Protein AF-X1PJ22-F1 (afdb_monomer_lite)

Secondary structure (DSSP, 8-state):
------------SSPPPHHHHHHHHHHHHHHHHHHHHHTTPPPPPTTTS-----HHHHHHHHHHHH--SSTTSBHHHHHH-GGGPPPPTT---HHHHHHHHHHH--HHHHHHHHHHHHHTTT--SS---TTHHHHHSPS--------TTTS-------HHHHHHHHHH-TTHHHHHHHHHHHHHHHHHHHHHHHTT--TTS--SSPPPPPP-

Sequence (212 aa):
GWHPHLHTLLFTRHPLSKAQIDVLLQFLYGRWSDVVVAAGYRPPHSEHGLVISRGESAGDYISKICHQGLGHQGLAAEISQAGSKKGRLASRTVPQIIDDWGDYRRESDRLLLLEWLTGMRGARHLTWSKGFRTQYLPTEQPAQDSDPSTAEFVCQFTGQQTDFLIQYDPTLRWRIPEAAKKHGRPGVMAELASFNFDCQNVPARSPPQAAA

Radius of gyration: 22.92 Å; chains: 1; bounding box: 48×46×66 Å

Organism: NCBI:txid412755

pLDDT: mean 76.14, std 16.64, range [35.47, 96.88]

Structure (mmCIF, N/CA/C/O backbone):
data_AF-X1PJ22-F1
#
_entry.id   AF-X1PJ22-F1
#
loop_
_atom_site.group_PDB
_atom_site.id
_atom_site.type_symbol
_atom_site.label_atom_id
_atom_site.label_alt_id
_atom_site.label_comp_id
_atom_site.label_asym_id
_atom_site.label_entity_id
_atom_site.label_seq_id
_atom_site.pdbx_PDB_ins_code
_atom_site.Cartn_x
_atom_site.Cartn_y
_atom_site.Cartn_z
_atom_site.occupancy
_atom_site.B_iso_or_equiv
_atom_site.auth_seq_id
_atom_site.auth_comp_id
_atom_site.auth_asym_id
_atom_site.auth_atom_id
_atom_site.pdbx_PDB_model_num
ATOM 1 N N . GLY A 1 1 ? 7.213 -12.276 3.450 1.00 77.94 1 GLY A N 1
ATOM 2 C CA . GLY A 1 1 ? 5.811 -12.207 2.999 1.00 77.94 1 GLY A CA 1
ATOM 3 C C . GLY A 1 1 ? 5.375 -10.761 2.924 1.00 77.94 1 GLY A C 1
ATOM 4 O O . GLY A 1 1 ? 6.195 -9.882 3.175 1.00 77.94 1 GLY A O 1
ATOM 5 N N . TRP A 1 2 ? 4.115 -10.519 2.578 1.00 84.25 2 TRP A N 1
ATOM 6 C CA . TRP A 1 2 ? 3.545 -9.173 2.504 1.00 84.25 2 TRP A CA 1
ATOM 7 C C . TRP A 1 2 ? 3.450 -8.512 3.884 1.00 84.25 2 TRP A C 1
ATOM 9 O O . TRP A 1 2 ? 3.282 -9.191 4.895 1.00 84.25 2 TRP A O 1
ATOM 19 N N . HIS A 1 3 ? 3.534 -7.180 3.917 1.00 80.06 3 HIS A N 1
ATOM 20 C CA . HIS A 1 3 ? 3.330 -6.375 5.126 1.00 80.06 3 HIS A CA 1
ATOM 21 C C . HIS A 1 3 ? 2.170 -5.376 4.930 1.00 80.06 3 HIS A C 1
ATOM 23 O O . HIS A 1 3 ? 2.391 -4.159 4.918 1.00 80.06 3 HIS A O 1
ATOM 29 N N . PRO A 1 4 ? 0.938 -5.868 4.686 1.00 77.62 4 PRO A N 1
ATOM 30 C CA . PRO A 1 4 ? -0.219 -5.005 4.515 1.00 77.62 4 PRO A CA 1
ATOM 31 C C . PRO A 1 4 ? -0.600 -4.387 5.861 1.00 77.62 4 PRO A C 1
ATOM 33 O O . PRO A 1 4 ? -0.683 -5.077 6.875 1.00 77.62 4 PRO A O 1
ATOM 36 N N . HIS A 1 5 ? -0.861 -3.087 5.863 1.00 78.94 5 HIS A N 1
ATOM 37 C CA . HIS A 1 5 ? -1.434 -2.393 7.007 1.00 78.94 5 HIS A CA 1
ATOM 38 C C . HIS A 1 5 ? -2.529 -1.456 6.521 1.00 78.94 5 HIS A C 1
ATOM 40 O O . HIS A 1 5 ? -2.452 -0.884 5.433 1.00 78.94 5 HIS A O 1
ATOM 46 N N . LEU A 1 6 ? -3.562 -1.322 7.344 1.00 80.12 6 LEU A N 1
ATOM 47 C CA . LEU A 1 6 ? -4.613 -0.346 7.140 1.00 80.12 6 LEU A CA 1
ATOM 48 C C . LEU A 1 6 ? -4.355 0.819 8.067 1.00 80.12 6 LEU A C 1
ATOM 50 O O . LEU A 1 6 ? -4.056 0.644 9.247 1.00 80.12 6 LEU A O 1
ATOM 54 N N . HIS A 1 7 ? -4.559 2.009 7.537 1.00 79.69 7 HIS A N 1
ATOM 55 C CA . HIS A 1 7 ? -4.687 3.171 8.373 1.00 79.69 7 HIS A CA 1
ATOM 56 C C . HIS A 1 7 ? -6.135 3.634 8.395 1.00 79.69 7 HIS A C 1
ATOM 58 O O . HIS A 1 7 ? -6.773 3.766 7.352 1.00 79.69 7 HIS A O 1
ATOM 64 N N . THR A 1 8 ? -6.653 3.858 9.598 1.00 83.88 8 THR A N 1
ATOM 65 C CA . THR A 1 8 ? -8.067 4.160 9.813 1.00 83.88 8 THR A CA 1
ATOM 66 C C . THR A 1 8 ? -8.197 5.368 10.724 1.00 83.88 8 THR A C 1
ATOM 68 O O . THR A 1 8 ? -7.646 5.378 11.822 1.00 83.88 8 THR A O 1
ATOM 71 N N . LEU A 1 9 ? -8.964 6.366 10.286 1.00 83.12 9 LEU A N 1
ATOM 72 C CA . LEU A 1 9 ? -9.417 7.453 11.146 1.00 83.12 9 LEU A CA 1
ATOM 73 C C . LEU A 1 9 ? -10.778 7.079 11.734 1.00 83.12 9 LEU A C 1
ATOM 75 O O . LEU A 1 9 ? -11.754 6.914 11.000 1.00 83.12 9 LEU A O 1
ATOM 79 N N . LEU A 1 10 ? -10.836 6.935 13.058 1.00 86.44 10 LEU A N 1
ATOM 80 C CA . LEU A 1 10 ? -12.066 6.644 13.785 1.00 86.44 10 LEU A CA 1
ATOM 81 C C . LEU A 1 10 ? -12.568 7.909 14.483 1.00 86.44 10 LEU A C 1
ATOM 83 O O . LEU A 1 10 ? -11.914 8.435 15.380 1.00 86.44 10 LEU A O 1
ATOM 87 N N . PHE A 1 11 ? -13.752 8.370 14.090 1.00 84.50 11 PHE A N 1
ATOM 88 C CA . PHE A 1 11 ? -14.390 9.548 14.672 1.00 84.50 11 PHE A CA 1
ATOM 89 C C . PHE A 1 11 ? -15.418 9.125 15.718 1.00 84.50 11 PHE A C 1
ATOM 91 O O . PHE A 1 11 ? -16.339 8.359 15.427 1.00 84.50 11 PHE A O 1
ATOM 98 N N . THR A 1 12 ? -15.275 9.640 16.935 1.00 87.50 12 THR A N 1
ATOM 99 C CA . THR A 1 12 ? -16.198 9.390 18.045 1.00 87.50 12 THR A CA 1
ATOM 100 C C . THR A 1 12 ? -16.973 10.660 18.384 1.00 87.50 12 THR A C 1
ATOM 102 O O . THR A 1 12 ? -16.482 11.771 18.205 1.00 87.50 12 THR A O 1
ATOM 105 N N . ARG A 1 13 ? -18.206 10.516 18.887 1.00 87.31 13 ARG A N 1
ATOM 106 C CA . ARG A 1 13 ? -19.042 11.668 19.290 1.00 87.31 13 ARG A CA 1
ATOM 107 C C . ARG A 1 13 ? -18.457 12.441 20.473 1.00 87.31 13 ARG A C 1
ATOM 109 O O . ARG A 1 13 ? -18.692 13.637 20.603 1.00 87.31 13 ARG A O 1
ATOM 116 N N . HIS A 1 14 ? -17.712 11.742 21.325 1.00 89.19 14 HIS A N 1
ATOM 117 C CA . HIS A 1 14 ? -17.046 12.290 22.498 1.00 89.19 14 HIS A CA 1
ATOM 118 C C . HIS A 1 14 ? -15.617 11.742 22.580 1.00 89.19 14 HIS A C 1
ATOM 120 O O . HIS A 1 14 ? -15.374 10.628 22.094 1.00 89.19 14 HIS A O 1
ATOM 126 N N . PRO A 1 15 ? -14.680 12.475 23.202 1.00 89.12 15 PRO A N 1
ATOM 127 C CA . PRO A 1 15 ? -13.350 11.957 23.492 1.00 89.12 15 PRO A CA 1
ATOM 128 C C . PRO A 1 15 ? -13.428 10.680 24.333 1.00 89.12 15 PRO A C 1
ATOM 130 O O . PRO A 1 15 ? -14.176 10.620 25.309 1.00 89.12 15 PRO A O 1
ATOM 133 N N . LEU A 1 16 ? -12.643 9.669 23.966 1.00 91.25 16 LEU A N 1
ATOM 134 C CA . LEU A 1 16 ? -12.557 8.430 24.734 1.00 91.25 16 LEU A CA 1
ATOM 135 C C . LEU A 1 16 ? -11.566 8.575 25.896 1.00 91.25 16 LEU A C 1
ATOM 137 O O . LEU A 1 16 ? -10.465 9.118 25.746 1.00 91.25 16 LEU A O 1
ATOM 141 N N . SER A 1 17 ? -11.937 8.047 27.061 1.00 93.06 17 SER A N 1
ATOM 142 C CA . SER A 1 17 ? -11.014 7.852 28.178 1.00 93.06 17 SER A CA 1
ATOM 143 C C . SER A 1 17 ? -9.978 6.771 27.844 1.00 93.06 17 SER A C 1
ATOM 145 O O . SER A 1 17 ? -10.163 5.981 26.918 1.00 93.06 17 SER A O 1
ATOM 147 N N . LYS A 1 18 ? -8.882 6.701 28.610 1.00 91.69 18 LYS A N 1
ATOM 148 C CA . LYS A 1 18 ? -7.862 5.655 28.418 1.00 91.69 18 LYS A CA 1
ATOM 149 C C . LYS A 1 18 ? -8.465 4.247 28.515 1.00 91.69 18 LYS A C 1
ATOM 151 O O . LYS A 1 18 ? -8.282 3.454 27.605 1.00 91.69 18 LYS A O 1
ATOM 156 N N . ALA A 1 19 ? -9.281 3.994 29.539 1.00 95.12 19 ALA A N 1
ATOM 157 C CA . ALA A 1 19 ? -9.959 2.709 29.710 1.00 95.12 19 ALA A CA 1
ATOM 158 C C . ALA A 1 19 ? -10.878 2.361 28.522 1.00 95.12 19 ALA A C 1
ATOM 160 O O . ALA A 1 19 ? -10.940 1.211 28.104 1.00 95.12 19 ALA A O 1
ATOM 161 N N . GLN A 1 20 ? -11.566 3.350 27.941 1.00 95.19 20 GLN A N 1
ATOM 162 C CA . GLN A 1 20 ? -12.391 3.132 26.748 1.00 95.19 20 GLN A CA 1
ATOM 163 C C . GLN A 1 20 ? -11.549 2.814 25.504 1.00 95.19 20 GLN A C 1
ATOM 165 O O . GLN A 1 20 ? -11.961 1.989 24.693 1.00 95.19 20 GLN A O 1
ATOM 170 N N . ILE A 1 21 ? -10.378 3.441 25.356 1.00 93.12 21 ILE A N 1
ATOM 171 C CA . ILE A 1 21 ? -9.427 3.127 24.279 1.00 93.12 21 ILE A CA 1
ATOM 172 C C . ILE A 1 21 ? -8.890 1.703 24.443 1.00 93.12 21 ILE A C 1
ATOM 174 O O . ILE A 1 21 ? -8.857 0.967 23.462 1.00 93.12 21 ILE A O 1
ATOM 178 N N . ASP A 1 22 ? -8.539 1.292 25.661 1.00 92.88 22 ASP A N 1
ATOM 179 C CA . ASP A 1 22 ? -8.025 -0.054 25.938 1.00 92.88 22 ASP A CA 1
ATOM 180 C C . ASP A 1 22 ? -9.074 -1.132 25.605 1.00 92.88 22 ASP A C 1
ATOM 182 O O . ASP A 1 22 ? -8.766 -2.122 24.940 1.00 92.88 22 ASP A O 1
ATOM 186 N N . VAL A 1 23 ? -10.341 -0.906 25.978 1.00 95.25 23 VAL A N 1
ATOM 187 C CA . VAL A 1 23 ? -11.462 -1.793 25.614 1.00 95.25 23 VAL A CA 1
ATOM 188 C C . VAL A 1 23 ? -11.663 -1.845 24.096 1.00 95.25 23 VAL A C 1
ATOM 190 O O . VAL A 1 23 ? -11.853 -2.923 23.532 1.00 95.25 23 VAL A O 1
ATOM 193 N N . LEU A 1 24 ? -11.599 -0.699 23.412 1.00 94.31 24 LEU A N 1
ATOM 194 C CA . LEU A 1 24 ? -11.710 -0.637 21.954 1.00 94.31 24 LEU A CA 1
ATOM 195 C C . LEU A 1 24 ? -10.556 -1.380 21.262 1.00 94.31 24 LEU A C 1
ATOM 197 O O . LEU A 1 24 ? -10.790 -2.102 20.294 1.00 94.31 24 LEU A O 1
ATOM 201 N N . LEU A 1 25 ? -9.330 -1.227 21.764 1.00 93.75 25 LEU A N 1
ATOM 202 C CA . LEU A 1 25 ? -8.144 -1.916 21.263 1.00 93.75 25 LEU A CA 1
ATOM 203 C C . LEU A 1 25 ? -8.314 -3.427 21.380 1.00 93.75 25 LEU A C 1
ATOM 205 O O . LEU A 1 25 ? -8.147 -4.127 20.385 1.00 93.75 25 LEU A O 1
ATOM 209 N N . GLN A 1 26 ? -8.708 -3.925 22.555 1.00 93.56 26 GLN A N 1
ATOM 210 C CA . GLN A 1 26 ? -8.957 -5.353 22.770 1.00 93.56 26 GLN A CA 1
ATOM 211 C C . GLN A 1 26 ? -10.048 -5.885 21.835 1.00 93.56 26 GLN A C 1
ATOM 213 O O . GLN A 1 26 ? -9.872 -6.931 21.211 1.00 93.56 26 GLN A O 1
ATOM 218 N N . PHE A 1 27 ? -11.147 -5.140 21.688 1.00 95.31 27 PHE A N 1
ATOM 219 C CA . PHE A 1 27 ? -12.246 -5.509 20.799 1.00 95.31 27 PHE A CA 1
ATOM 220 C C . PHE A 1 27 ? -11.803 -5.619 19.332 1.00 95.31 27 PHE A C 1
ATOM 222 O O . PHE A 1 27 ? -12.105 -6.610 18.664 1.00 95.31 27 PHE A O 1
ATOM 229 N N . LEU A 1 28 ? -11.083 -4.618 18.816 1.00 94.25 28 LEU A N 1
ATOM 230 C CA . LEU A 1 28 ? -10.620 -4.611 17.427 1.00 94.25 28 LEU A CA 1
ATOM 231 C C . LEU A 1 28 ? -9.535 -5.661 17.183 1.00 94.25 28 LEU A C 1
ATOM 233 O O . LEU A 1 28 ? -9.591 -6.371 16.177 1.00 94.25 28 LEU A O 1
ATOM 237 N N . TYR A 1 29 ? -8.578 -5.779 18.105 1.00 94.38 29 TYR A N 1
ATOM 238 C CA . TYR A 1 29 ? -7.500 -6.755 18.012 1.00 94.38 29 TYR A CA 1
ATOM 239 C C . TYR A 1 29 ? -8.043 -8.182 17.996 1.00 94.38 29 TYR A C 1
ATOM 241 O O . TYR A 1 29 ? -7.654 -8.948 17.122 1.00 94.38 29 TYR A O 1
ATOM 249 N N . GLY A 1 30 ? -8.971 -8.523 18.899 1.00 94.94 30 GLY A N 1
ATOM 250 C CA . GLY A 1 30 ? -9.573 -9.857 18.952 1.00 94.94 30 GLY A CA 1
ATOM 251 C C . GLY A 1 30 ? -10.206 -10.240 17.617 1.00 94.94 30 GLY A C 1
ATOM 252 O O . GLY A 1 30 ? -9.802 -11.217 16.997 1.00 94.94 30 GLY A O 1
ATOM 253 N N . ARG A 1 31 ? -11.097 -9.389 17.089 1.00 95.00 31 ARG A N 1
ATOM 254 C CA . ARG A 1 31 ? -11.760 -9.643 15.798 1.00 95.00 31 ARG A CA 1
ATOM 255 C C . ARG A 1 31 ? -10.780 -9.789 14.640 1.00 95.00 31 ARG A C 1
ATOM 257 O O . ARG A 1 31 ? -10.980 -10.630 13.769 1.00 95.00 31 ARG A O 1
ATOM 264 N N . TRP A 1 32 ? -9.760 -8.937 14.586 1.00 92.69 32 TRP A N 1
ATOM 265 C CA . TRP A 1 32 ? -8.766 -9.000 13.521 1.00 92.69 32 TRP A CA 1
ATOM 266 C C . TRP A 1 32 ? -7.891 -10.250 13.643 1.00 92.69 32 TRP A C 1
ATOM 268 O O . TRP A 1 32 ? -7.714 -10.962 12.656 1.00 92.69 32 TRP A O 1
ATOM 278 N N . SER A 1 33 ? -7.405 -10.552 14.847 1.00 94.12 33 SER A N 1
ATOM 279 C CA . SER A 1 33 ? -6.611 -11.744 15.136 1.00 94.12 33 SER A CA 1
ATOM 280 C C . SER A 1 33 ? -7.378 -13.021 14.798 1.00 94.12 33 SER A C 1
ATOM 282 O O . SER A 1 33 ? -6.818 -13.892 14.138 1.00 94.12 33 SER A O 1
ATOM 284 N N . ASP A 1 34 ? -8.658 -13.111 15.166 1.00 95.81 34 ASP A N 1
ATOM 285 C CA . ASP A 1 34 ? -9.506 -14.270 14.871 1.00 95.81 34 ASP A CA 1
ATOM 286 C C . ASP A 1 34 ? -9.595 -14.531 13.363 1.00 95.81 34 ASP A C 1
ATOM 288 O O . ASP A 1 34 ? -9.435 -15.665 12.917 1.00 95.81 34 ASP A O 1
ATOM 292 N N . VAL A 1 35 ? -9.783 -13.480 12.557 1.00 93.94 35 VAL A N 1
ATOM 293 C CA . VAL A 1 35 ? -9.837 -13.595 11.090 1.00 93.94 35 VAL A CA 1
ATOM 294 C C . VAL A 1 35 ? -8.477 -13.982 10.504 1.00 93.94 35 VAL A C 1
ATOM 296 O O . VAL A 1 35 ? -8.416 -14.825 9.612 1.00 93.94 35 VAL A O 1
ATOM 299 N N . VAL A 1 36 ? -7.382 -13.401 11.003 1.00 90.94 36 VAL A N 1
ATOM 300 C CA . VAL A 1 36 ? -6.012 -13.714 10.553 1.00 90.94 36 VAL A CA 1
ATOM 301 C C . VAL A 1 36 ? -5.666 -15.179 10.836 1.00 90.94 36 VAL A C 1
ATOM 303 O O . VAL A 1 36 ? -5.144 -15.870 9.960 1.00 90.94 36 VAL A O 1
ATOM 306 N N . VAL A 1 37 ? -6.000 -15.667 12.032 1.00 94.81 37 VAL A N 1
ATOM 307 C CA . VAL A 1 37 ? -5.778 -17.060 12.438 1.00 94.81 37 VAL A CA 1
ATOM 308 C C . VAL A 1 37 ? -6.688 -18.011 11.664 1.00 94.81 37 VAL A C 1
ATOM 310 O O . VAL A 1 37 ? -6.214 -19.032 11.171 1.00 94.81 37 VAL A O 1
ATOM 313 N N . ALA A 1 38 ? -7.967 -17.668 11.479 1.00 95.88 38 ALA A N 1
ATOM 314 C CA . ALA A 1 38 ? -8.898 -18.462 10.675 1.00 95.88 38 ALA A CA 1
ATOM 315 C C . ALA A 1 38 ? -8.461 -18.575 9.202 1.00 95.88 38 ALA A C 1
ATOM 317 O O . ALA A 1 38 ? -8.727 -19.586 8.557 1.00 95.88 38 ALA A O 1
ATOM 318 N N . ALA A 1 39 ? -7.750 -17.571 8.682 1.00 90.06 39 ALA A N 1
ATOM 319 C CA . ALA A 1 39 ? -7.135 -17.598 7.356 1.00 90.06 39 ALA A CA 1
ATOM 320 C C . ALA A 1 39 ? -5.827 -18.422 7.288 1.00 90.06 39 ALA A C 1
ATOM 322 O O . ALA A 1 39 ? -5.220 -18.510 6.222 1.00 90.06 39 ALA A O 1
ATOM 323 N N . GLY A 1 40 ? -5.388 -19.033 8.395 1.00 92.06 40 GLY A N 1
ATOM 324 C CA . GLY A 1 40 ? -4.215 -19.912 8.458 1.00 92.06 40 GLY A CA 1
ATOM 325 C C . GLY A 1 40 ? -2.890 -19.204 8.754 1.00 92.06 40 GLY A C 1
ATOM 326 O O . GLY A 1 40 ? -1.829 -19.822 8.649 1.00 92.06 40 GLY A O 1
ATOM 327 N N . TYR A 1 41 ? -2.918 -17.922 9.127 1.00 89.75 41 TYR A N 1
ATOM 328 C CA . TYR A 1 41 ? -1.714 -17.165 9.470 1.00 89.75 41 TYR A CA 1
ATOM 329 C C . TYR A 1 41 ? -1.444 -17.161 10.979 1.00 89.75 41 TYR A C 1
ATOM 331 O O . TYR A 1 41 ? -2.299 -17.475 11.806 1.00 89.75 41 TYR A O 1
ATOM 339 N N . ARG A 1 42 ? -0.219 -16.774 11.351 1.00 91.12 42 ARG A N 1
ATOM 340 C CA . ARG A 1 42 ? 0.129 -16.521 12.755 1.00 91.12 42 ARG A CA 1
ATOM 341 C C . ARG A 1 42 ? -0.664 -15.322 13.285 1.00 91.12 42 ARG A C 1
ATOM 343 O O . ARG A 1 42 ? -0.873 -14.378 12.519 1.00 91.12 42 ARG A O 1
ATOM 350 N N . PRO A 1 43 ? -1.054 -15.329 14.574 1.00 91.62 43 PRO A N 1
ATOM 351 C CA . PRO A 1 43 ? -1.722 -14.182 15.167 1.00 91.62 43 PRO A CA 1
ATOM 352 C C . PRO A 1 43 ? -0.849 -12.926 15.013 1.00 91.62 43 PRO A C 1
ATOM 354 O O . PRO A 1 43 ? 0.386 -13.030 15.044 1.00 91.62 43 PRO A O 1
ATOM 357 N N . PRO A 1 44 ? -1.463 -11.744 14.835 1.00 90.69 44 PRO A N 1
ATOM 358 C CA . PRO A 1 44 ? -0.726 -10.492 14.802 1.00 90.69 44 PRO A CA 1
ATOM 359 C C . PRO A 1 44 ? 0.112 -10.269 16.064 1.00 90.69 44 PRO A C 1
ATOM 361 O O . PRO A 1 44 ? -0.147 -10.850 17.114 1.00 90.69 44 PRO A O 1
ATOM 364 N N . HIS A 1 45 ? 1.114 -9.394 15.982 1.00 89.75 45 HIS A N 1
ATOM 365 C CA . HIS A 1 45 ? 1.875 -9.013 17.171 1.00 89.75 45 HIS A CA 1
ATOM 366 C C . HIS A 1 45 ? 0.966 -8.248 18.139 1.00 89.75 45 HIS A C 1
ATOM 368 O O . HIS A 1 45 ? 0.344 -7.264 17.736 1.00 89.75 45 HIS A O 1
ATOM 374 N N . SER A 1 46 ? 0.928 -8.648 19.408 1.00 82.44 46 SER A N 1
ATOM 375 C CA . SER A 1 46 ? 0.058 -8.032 20.421 1.00 82.44 46 SER A CA 1
ATOM 376 C C . SER A 1 46 ? 0.322 -6.535 20.603 1.00 82.44 46 SER A C 1
ATOM 378 O O . SER A 1 46 ? -0.615 -5.763 20.764 1.00 82.44 46 SER A O 1
ATOM 380 N N . GLU A 1 47 ? 1.587 -6.111 20.529 1.00 82.88 47 GLU A N 1
ATOM 381 C CA . GLU A 1 47 ? 1.975 -4.705 20.743 1.00 82.88 47 GLU A CA 1
ATOM 382 C C . GLU A 1 47 ? 2.064 -3.864 19.462 1.00 82.88 47 GLU A C 1
ATOM 384 O O . GLU A 1 47 ? 2.006 -2.638 19.512 1.00 82.88 47 GLU A O 1
ATOM 389 N N . HIS A 1 48 ? 2.264 -4.501 18.307 1.00 84.19 48 HIS A N 1
ATOM 390 C CA . HIS A 1 48 ? 2.625 -3.799 17.065 1.00 84.19 48 HIS A CA 1
ATOM 391 C C . HIS A 1 48 ? 1.660 -4.075 15.916 1.00 84.19 48 HIS A C 1
ATOM 393 O O . HIS A 1 48 ? 1.739 -3.424 14.879 1.00 84.19 48 HIS A O 1
ATOM 399 N N . GLY A 1 49 ? 0.756 -5.042 16.076 1.00 85.38 49 GLY A N 1
ATOM 400 C CA . GLY A 1 49 ? -0.227 -5.372 15.058 1.00 85.38 49 GLY A CA 1
ATOM 401 C C . GLY A 1 49 ? -1.332 -4.323 14.966 1.00 85.38 49 GLY A C 1
ATOM 402 O O . GLY A 1 49 ? -1.751 -3.976 13.867 1.00 85.38 49 GLY A O 1
ATOM 403 N N . LEU A 1 50 ? -1.797 -3.811 16.109 1.00 90.44 50 LEU A N 1
ATOM 404 C CA . LEU A 1 50 ? -2.847 -2.800 16.172 1.00 90.44 50 LEU A CA 1
ATOM 405 C C . LEU A 1 50 ? -2.479 -1.732 17.198 1.00 90.44 50 LEU A C 1
ATOM 407 O O . LEU A 1 50 ? -2.253 -2.033 18.366 1.00 90.44 50 LEU A O 1
ATOM 411 N N . VAL A 1 51 ? -2.457 -0.479 16.751 1.00 88.25 51 VAL A N 1
ATOM 412 C CA . VAL A 1 51 ? -2.164 0.685 17.590 1.00 88.25 51 VAL A CA 1
ATOM 413 C C . VAL A 1 51 ? -3.301 1.685 17.439 1.00 88.25 51 VAL A C 1
ATOM 415 O O . VAL A 1 51 ? -3.680 2.033 16.321 1.00 88.25 51 VAL A O 1
ATOM 418 N N . ILE A 1 52 ? -3.840 2.153 18.567 1.00 88.00 52 ILE A N 1
ATOM 419 C CA . ILE A 1 52 ? -4.805 3.254 18.609 1.00 88.00 52 ILE A CA 1
ATOM 420 C C . ILE A 1 52 ? -4.121 4.453 19.252 1.00 88.00 52 ILE A C 1
ATOM 422 O O . ILE A 1 52 ? -3.803 4.437 20.440 1.00 88.00 52 ILE A O 1
ATOM 426 N N . SER A 1 53 ? -3.932 5.501 18.459 1.00 82.44 53 SER A N 1
ATOM 427 C CA . SER A 1 53 ? -3.392 6.782 18.914 1.00 82.44 53 SER A CA 1
ATOM 428 C C . SER A 1 53 ? -4.503 7.826 18.981 1.00 82.44 53 SER A C 1
ATOM 430 O O . SER A 1 53 ? -5.514 7.724 18.283 1.00 82.44 53 SER A O 1
ATOM 432 N N . ARG A 1 54 ? -4.334 8.843 19.833 1.00 81.00 54 ARG A N 1
ATOM 433 C CA . ARG A 1 54 ? -5.314 9.929 19.942 1.00 81.00 54 ARG A CA 1
ATOM 434 C C . ARG A 1 54 ? -5.217 10.916 18.774 1.00 81.00 54 ARG A C 1
ATOM 436 O O . ARG A 1 54 ? -4.192 11.016 18.099 1.00 81.00 54 ARG A O 1
ATOM 443 N N . GLY A 1 55 ? -6.293 11.673 18.565 1.00 67.75 55 GLY A N 1
ATOM 444 C CA . GLY A 1 55 ? -6.436 12.608 17.449 1.00 67.75 55 GLY A CA 1
ATOM 445 C C . GLY A 1 55 ? -5.435 13.767 17.454 1.00 67.75 55 GLY A C 1
ATOM 446 O O . GLY A 1 55 ? -5.131 14.299 16.395 1.00 67.75 55 GLY A O 1
ATOM 447 N N . GLU A 1 56 ? -4.852 14.124 18.598 1.00 67.56 56 GLU A N 1
ATOM 448 C CA . GLU A 1 56 ? -3.817 15.162 18.676 1.00 67.56 56 GLU A CA 1
ATOM 449 C C . GLU A 1 56 ? -2.563 14.746 17.887 1.00 67.56 56 GLU A C 1
ATOM 451 O O . GLU A 1 56 ? -1.982 15.552 17.169 1.00 67.56 56 GLU A O 1
ATOM 456 N N . SER A 1 57 ? -2.222 13.453 17.914 1.00 59.84 57 SER A N 1
ATOM 457 C CA . SER A 1 57 ? -1.191 12.856 17.048 1.00 59.84 57 SER A CA 1
ATOM 458 C C . SER A 1 57 ? -1.681 12.545 15.628 1.00 59.84 57 SER A C 1
ATOM 460 O O . SER A 1 57 ? -0.882 12.255 14.737 1.00 59.84 57 SER A O 1
ATOM 462 N N . ALA A 1 58 ? -2.993 12.643 15.380 1.00 59.28 58 ALA A N 1
ATOM 463 C CA . ALA A 1 58 ? -3.519 12.580 14.026 1.00 59.28 58 ALA A CA 1
ATOM 464 C C . ALA A 1 58 ? -3.171 13.843 13.238 1.00 59.28 58 ALA A C 1
ATOM 466 O O . ALA A 1 58 ? -3.211 13.771 12.025 1.00 59.28 58 ALA A O 1
ATOM 467 N N . GLY A 1 59 ? -2.778 14.957 13.867 1.00 55.56 59 GLY A N 1
ATOM 468 C CA . GLY A 1 59 ? -2.288 16.145 13.162 1.00 55.56 59 GLY A CA 1
ATOM 469 C C . GLY A 1 59 ? -1.100 15.841 12.249 1.00 55.56 59 GLY A C 1
ATOM 470 O O . GLY A 1 59 ? -1.153 16.171 11.070 1.00 55.56 59 GLY A O 1
ATOM 471 N N . ASP A 1 60 ? -0.085 15.125 12.735 1.00 54.78 60 ASP A N 1
ATOM 472 C CA . ASP A 1 60 ? 1.087 14.729 11.935 1.00 54.78 60 ASP A CA 1
ATOM 473 C C . ASP A 1 60 ? 0.725 13.710 10.845 1.00 54.78 60 ASP A C 1
ATOM 475 O O . ASP A 1 60 ? 1.232 13.742 9.722 1.00 54.78 60 ASP A O 1
ATOM 479 N N . TYR A 1 61 ? -0.204 12.811 11.165 1.00 56.94 61 TYR A N 1
ATOM 480 C CA . TYR A 1 61 ? -0.678 11.768 10.262 1.00 56.94 61 TYR A CA 1
ATOM 481 C C . TYR A 1 61 ? -1.572 12.324 9.140 1.00 56.94 61 TYR A C 1
ATOM 483 O O . TYR A 1 61 ? -1.365 12.037 7.964 1.00 56.94 61 TYR A O 1
ATOM 491 N N . ILE A 1 62 ?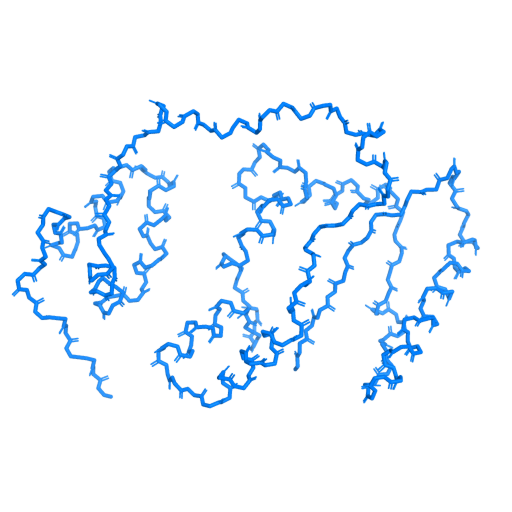 -2.528 13.177 9.502 1.00 53.62 62 ILE A N 1
ATOM 492 C CA . ILE A 1 62 ? -3.364 13.968 8.603 1.00 53.62 62 ILE A CA 1
ATOM 493 C C . ILE A 1 62 ? -2.467 14.897 7.806 1.00 53.62 62 ILE A C 1
ATOM 495 O O . ILE A 1 62 ? -2.666 14.989 6.615 1.00 53.62 62 ILE A O 1
ATOM 499 N N . SER A 1 63 ? -1.438 15.517 8.379 1.00 49.16 63 SER A N 1
ATOM 500 C CA . SER A 1 63 ? -0.483 16.337 7.622 1.00 49.16 63 SER A CA 1
ATOM 501 C C . SER A 1 63 ? 0.212 15.511 6.532 1.00 49.16 63 SER A C 1
ATOM 503 O O . SER A 1 63 ? 0.193 15.898 5.368 1.00 49.16 63 SER A O 1
ATOM 505 N N . LYS A 1 64 ? 0.678 14.296 6.842 1.00 50.94 64 LYS A N 1
ATOM 506 C CA . LYS A 1 64 ? 1.245 13.348 5.859 1.00 50.94 64 LYS A CA 1
ATOM 507 C C . LYS A 1 64 ? 0.256 12.882 4.766 1.00 50.94 64 LYS A C 1
ATOM 509 O O . LYS A 1 64 ? 0.663 12.336 3.744 1.00 50.94 64 LYS A O 1
ATOM 514 N N . ILE A 1 65 ? -1.043 13.072 4.981 1.00 49.25 65 ILE A N 1
ATOM 515 C CA . ILE A 1 65 ? -2.143 12.615 4.110 1.00 49.25 65 ILE A CA 1
ATOM 516 C C . ILE A 1 65 ? -2.886 13.789 3.461 1.00 49.25 65 ILE A C 1
ATOM 518 O O . ILE A 1 65 ? -3.511 13.653 2.418 1.00 49.25 65 ILE A O 1
ATOM 522 N N . CYS A 1 66 ? -2.796 14.982 4.012 1.00 42.41 66 CYS A N 1
ATOM 523 C CA . CYS A 1 66 ? -3.575 16.146 3.618 1.00 42.41 66 CYS A CA 1
ATOM 524 C C . CYS A 1 66 ? -2.684 17.319 3.217 1.00 42.41 66 CYS A C 1
ATOM 526 O O . CYS A 1 66 ? -3.227 18.347 2.819 1.00 42.41 66 CYS A O 1
ATOM 528 N N . HIS A 1 67 ? -1.349 17.197 3.236 1.00 44.72 67 HIS A N 1
ATOM 529 C CA . HIS A 1 67 ? -0.471 18.171 2.586 1.00 44.72 67 HIS A CA 1
ATOM 530 C C . HIS A 1 67 ? -0.638 18.109 1.058 1.00 44.72 67 HIS A C 1
ATOM 532 O O . HIS A 1 67 ? 0.177 17.559 0.324 1.00 44.72 67 HIS A O 1
ATOM 538 N N . GLN A 1 68 ? -1.718 18.724 0.575 1.00 41.34 68 GLN A N 1
ATOM 539 C CA . GLN A 1 68 ? -1.964 19.050 -0.829 1.00 41.34 68 GLN A CA 1
ATOM 540 C C . GLN A 1 68 ? -1.134 20.265 -1.299 1.00 41.34 68 GLN A C 1
ATOM 542 O O . GLN A 1 68 ? -1.112 20.551 -2.488 1.00 41.34 68 GLN A O 1
ATOM 547 N N . GLY A 1 69 ? -0.419 20.961 -0.398 1.00 39.97 69 GLY A N 1
ATOM 548 C CA . GLY A 1 69 ? 0.337 22.191 -0.703 1.00 39.97 69 GLY A CA 1
ATOM 549 C C . GLY A 1 69 ? 1.870 22.082 -0.705 1.00 39.97 69 GLY A C 1
ATOM 550 O O . GLY A 1 69 ? 2.544 23.019 -1.117 1.00 39.97 69 GLY A O 1
ATOM 551 N N . LEU A 1 70 ? 2.446 20.957 -0.272 1.00 36.56 70 LEU A N 1
ATOM 552 C CA . LEU A 1 70 ? 3.885 20.674 -0.364 1.00 36.56 70 LEU A CA 1
ATOM 553 C C . LEU A 1 70 ? 4.008 19.377 -1.163 1.00 36.56 70 LEU A C 1
ATOM 555 O O . LEU A 1 70 ? 3.693 18.309 -0.645 1.00 36.56 70 LEU A O 1
ATOM 559 N N . GLY A 1 71 ? 4.344 19.488 -2.452 1.00 40.81 71 GLY A N 1
ATOM 560 C CA . GLY A 1 71 ? 4.042 18.530 -3.533 1.00 40.81 71 GLY A CA 1
ATOM 561 C C . GLY A 1 71 ? 4.658 17.121 -3.478 1.00 40.81 71 GLY A C 1
ATOM 562 O O . GLY A 1 71 ? 5.113 16.613 -4.513 1.00 40.81 71 GLY A O 1
ATOM 563 N N . HIS A 1 72 ? 4.787 16.508 -2.300 1.00 43.38 72 HIS A N 1
ATOM 564 C CA . HIS A 1 72 ? 5.525 15.264 -2.080 1.00 43.38 72 HIS A CA 1
ATOM 565 C C . HIS A 1 72 ? 4.861 14.308 -1.059 1.00 43.38 72 HIS A C 1
ATOM 567 O O . HIS A 1 72 ? 5.267 13.149 -1.004 1.00 43.38 72 HIS A O 1
ATOM 573 N N . GLN A 1 73 ? 3.891 14.744 -0.235 1.00 46.78 73 GLN A N 1
ATOM 574 C CA . GLN A 1 73 ? 3.403 13.960 0.923 1.00 46.78 73 GLN A CA 1
ATOM 575 C C . GLN A 1 73 ? 1.908 14.182 1.241 1.00 46.78 73 GLN A C 1
ATOM 577 O O . GLN A 1 73 ? 1.556 14.560 2.351 1.00 46.78 73 GLN A O 1
ATOM 582 N N . GLY A 1 74 ? 1.020 13.982 0.265 1.00 51.25 74 GLY A N 1
ATOM 583 C CA . GLY A 1 74 ? -0.433 13.913 0.497 1.00 51.25 74 GLY A CA 1
ATOM 584 C C . GLY A 1 74 ? -0.987 12.512 0.211 1.00 51.25 74 GLY A C 1
ATOM 585 O O . GLY A 1 74 ? -0.298 11.696 -0.387 1.00 51.25 74 GLY A O 1
ATOM 586 N N . LEU A 1 75 ? -2.250 12.243 0.547 1.00 52.06 75 LEU A N 1
ATOM 587 C CA . LEU A 1 75 ? -2.981 10.984 0.330 1.00 52.06 75 LEU A CA 1
ATOM 588 C C . LEU A 1 75 ? -2.958 10.590 -1.137 1.00 52.06 75 LEU A C 1
ATOM 590 O O . LEU A 1 75 ? -2.738 9.432 -1.469 1.00 52.06 75 LEU A O 1
ATOM 594 N N . ALA A 1 76 ? -3.139 11.582 -2.011 1.00 54.56 76 ALA A N 1
ATOM 595 C CA . ALA A 1 76 ? -2.990 11.408 -3.442 1.00 54.56 76 ALA A CA 1
ATOM 596 C C . ALA A 1 76 ? -1.598 10.859 -3.765 1.00 54.56 76 ALA A C 1
ATOM 598 O O . ALA A 1 76 ? -1.522 9.830 -4.412 1.00 54.56 76 ALA A O 1
ATOM 599 N N . ALA A 1 77 ? -0.518 11.448 -3.242 1.00 55.16 77 ALA A N 1
ATOM 600 C CA . ALA A 1 77 ? 0.841 10.947 -3.449 1.00 55.16 77 ALA A CA 1
ATOM 601 C C . ALA A 1 77 ? 1.102 9.597 -2.750 1.00 55.16 77 ALA A C 1
ATOM 603 O O . ALA A 1 77 ? 1.791 8.746 -3.302 1.00 55.16 77 ALA A O 1
ATOM 604 N N . GLU A 1 78 ? 0.535 9.345 -1.568 1.00 57.19 78 GLU A N 1
ATOM 605 C CA . GLU A 1 78 ? 0.665 8.052 -0.892 1.00 57.19 78 GLU A CA 1
ATOM 606 C C . GLU A 1 78 ? -0.006 6.913 -1.670 1.00 57.19 78 GLU A C 1
ATOM 608 O O . GLU A 1 78 ? 0.524 5.799 -1.665 1.00 57.19 78 GLU A O 1
ATOM 613 N N . ILE A 1 79 ? -1.125 7.203 -2.343 1.00 56.72 79 ILE A N 1
ATOM 614 C CA . ILE A 1 79 ? -1.906 6.266 -3.160 1.00 56.72 79 ILE A CA 1
ATOM 615 C C . ILE A 1 79 ? -1.349 6.159 -4.589 1.00 56.72 79 ILE A C 1
ATOM 617 O O . ILE A 1 79 ? -1.265 5.055 -5.122 1.00 56.72 79 ILE A O 1
ATOM 621 N N . SER A 1 80 ? -0.984 7.278 -5.221 1.00 56.19 80 SER A N 1
ATOM 622 C CA . SER A 1 80 ? -0.618 7.359 -6.644 1.00 56.19 80 SER A CA 1
ATOM 623 C C . SER A 1 80 ? 0.884 7.270 -6.899 1.00 56.19 80 SER A C 1
ATOM 625 O O . SER A 1 80 ? 1.292 6.858 -7.981 1.00 56.19 80 SER A O 1
ATOM 627 N N . GLN A 1 81 ? 1.724 7.585 -5.908 1.00 60.38 81 GLN A N 1
ATOM 628 C CA . GLN A 1 81 ? 3.183 7.503 -6.017 1.00 60.38 81 GLN A CA 1
ATOM 629 C C . GLN A 1 81 ? 3.765 6.334 -5.221 1.00 60.38 81 GLN A C 1
ATOM 631 O O . GLN A 1 81 ? 4.892 6.395 -4.741 1.00 60.38 81 GLN A O 1
ATOM 636 N N . ALA A 1 82 ? 3.048 5.212 -5.118 1.00 59.59 82 ALA A N 1
ATOM 637 C CA . ALA A 1 82 ? 3.631 3.979 -4.582 1.00 59.59 82 ALA A CA 1
ATOM 638 C C . ALA A 1 82 ? 4.936 3.582 -5.314 1.00 59.59 82 ALA A C 1
ATOM 640 O O . ALA A 1 82 ? 5.832 3.013 -4.694 1.00 59.59 82 ALA A O 1
ATOM 641 N N . GLY A 1 83 ? 5.072 3.950 -6.596 1.00 55.25 83 GLY A N 1
ATOM 642 C CA . GLY A 1 83 ? 6.290 3.775 -7.397 1.00 55.25 83 GLY A CA 1
ATOM 643 C C . GLY A 1 83 ? 7.476 4.667 -7.014 1.00 55.25 83 GLY A C 1
ATOM 644 O O . GLY A 1 83 ? 8.603 4.316 -7.337 1.00 55.25 83 GLY A O 1
ATOM 645 N N . SER A 1 84 ? 7.273 5.775 -6.289 1.00 58.16 84 SER A N 1
ATOM 646 C CA . SER A 1 84 ? 8.383 6.608 -5.791 1.00 58.16 84 SER A CA 1
ATOM 647 C C . SER A 1 84 ? 8.966 6.092 -4.470 1.00 58.16 84 SER A C 1
ATOM 649 O O . SER A 1 84 ? 10.031 6.535 -4.034 1.00 58.16 84 SER A O 1
ATOM 651 N N . LYS A 1 85 ? 8.294 5.130 -3.820 1.00 63.28 85 LYS A N 1
ATOM 652 C CA . LYS A 1 85 ? 8.755 4.506 -2.577 1.00 63.28 85 LYS A CA 1
ATOM 653 C C . LYS A 1 85 ? 9.715 3.360 -2.901 1.00 63.28 85 LYS A C 1
ATOM 655 O O . LYS A 1 85 ? 9.349 2.391 -3.565 1.00 63.28 85 LYS A O 1
ATOM 660 N N . LYS A 1 86 ? 10.934 3.441 -2.363 1.00 67.81 86 LYS A N 1
ATOM 661 C CA . LYS A 1 86 ? 11.923 2.356 -2.403 1.00 67.81 86 LYS A CA 1
ATOM 662 C C . LYS A 1 86 ? 11.851 1.535 -1.117 1.00 67.81 86 LYS A C 1
ATOM 664 O O . LYS A 1 86 ? 11.836 2.097 -0.019 1.00 67.81 86 LYS A O 1
ATOM 669 N N . GLY A 1 87 ? 11.813 0.212 -1.249 1.00 69.38 87 GLY A N 1
ATOM 670 C CA . GLY A 1 87 ? 11.949 -0.696 -0.118 1.00 69.38 87 GLY A CA 1
ATOM 671 C C . GLY A 1 87 ? 13.275 -0.471 0.616 1.00 69.38 87 GLY A C 1
ATOM 672 O O . GLY A 1 87 ? 14.282 -0.090 0.016 1.00 69.38 87 GLY A O 1
ATOM 673 N N . ARG A 1 88 ? 13.266 -0.653 1.940 1.00 75.50 88 ARG A N 1
ATOM 674 C CA . ARG A 1 88 ? 14.468 -0.554 2.781 1.00 75.50 88 ARG A CA 1
ATOM 675 C C . ARG A 1 88 ? 15.062 -1.937 3.028 1.00 75.50 88 ARG A C 1
ATOM 677 O O . ARG A 1 88 ? 14.323 -2.920 3.118 1.00 75.50 88 ARG A O 1
ATOM 684 N N . LEU A 1 89 ? 16.381 -1.988 3.224 1.00 82.00 89 LEU A N 1
ATOM 685 C CA . LEU A 1 89 ? 17.131 -3.226 3.459 1.00 82.00 89 LEU A CA 1
ATOM 686 C C . LEU A 1 89 ? 16.868 -4.238 2.327 1.00 82.00 89 LEU A C 1
ATOM 688 O O . LEU A 1 89 ? 17.044 -3.898 1.162 1.00 82.00 89 LEU A O 1
ATOM 692 N N . ALA A 1 90 ? 16.417 -5.448 2.661 1.00 81.69 90 ALA A N 1
ATOM 693 C CA . ALA A 1 90 ? 16.065 -6.499 1.706 1.00 81.69 90 ALA A CA 1
ATOM 694 C C . ALA A 1 90 ? 14.588 -6.465 1.251 1.00 81.69 90 ALA A C 1
ATOM 696 O O . ALA A 1 90 ? 14.126 -7.388 0.582 1.00 81.69 90 ALA A O 1
ATOM 697 N N . SER A 1 91 ? 13.816 -5.440 1.634 1.00 85.38 91 SER A N 1
ATOM 698 C CA . SER A 1 91 ? 12.406 -5.317 1.234 1.00 85.38 91 SER A CA 1
ATOM 699 C C . SER A 1 91 ? 12.273 -4.685 -0.148 1.00 85.38 91 SER A C 1
ATOM 701 O O . SER A 1 91 ? 13.076 -3.837 -0.531 1.00 85.38 91 SER A O 1
ATOM 703 N N . ARG A 1 92 ? 11.205 -5.038 -0.866 1.00 88.50 92 ARG A N 1
ATOM 704 C CA . ARG A 1 92 ? 10.869 -4.490 -2.185 1.00 88.50 92 ARG A CA 1
ATOM 705 C C . ARG A 1 92 ? 9.413 -4.045 -2.211 1.00 88.50 92 ARG A C 1
ATOM 707 O O . ARG A 1 92 ? 8.560 -4.697 -1.608 1.00 88.50 92 ARG A O 1
ATOM 714 N N . THR A 1 93 ? 9.130 -2.931 -2.877 1.00 85.81 93 THR A N 1
ATOM 715 C CA . THR A 1 93 ? 7.753 -2.521 -3.180 1.00 85.81 93 THR A CA 1
ATOM 716 C C . THR A 1 93 ? 7.211 -3.307 -4.373 1.00 85.81 93 THR A C 1
ATOM 718 O O . THR A 1 93 ? 7.973 -3.900 -5.132 1.00 85.81 93 THR A O 1
ATOM 721 N N . VAL A 1 94 ? 5.888 -3.316 -4.559 1.00 87.44 94 VAL A N 1
ATOM 722 C CA . VAL A 1 94 ? 5.261 -4.000 -5.706 1.00 87.44 94 VAL A CA 1
ATOM 723 C C . VAL A 1 94 ? 5.807 -3.479 -7.043 1.00 87.44 94 VAL A C 1
ATOM 725 O O . VAL A 1 94 ? 6.186 -4.315 -7.856 1.00 87.44 94 VAL A O 1
ATOM 728 N N . PRO A 1 95 ? 5.962 -2.155 -7.270 1.00 84.62 95 PRO A N 1
ATOM 729 C CA . PRO A 1 95 ? 6.615 -1.651 -8.481 1.00 84.62 95 PRO A CA 1
ATOM 730 C C . PRO A 1 95 ? 8.045 -2.164 -8.666 1.00 84.62 95 PRO A C 1
ATOM 732 O O . PRO A 1 95 ? 8.401 -2.556 -9.766 1.00 84.62 95 PRO A O 1
ATOM 735 N N . GLN A 1 96 ? 8.843 -2.258 -7.595 1.00 85.75 96 GLN A N 1
ATOM 736 C CA . GLN A 1 96 ? 10.186 -2.843 -7.694 1.00 85.75 96 GLN A CA 1
ATOM 737 C C . GLN A 1 96 ? 10.149 -4.326 -8.076 1.00 85.75 96 GLN A C 1
ATOM 739 O O . GLN A 1 96 ? 11.018 -4.778 -8.804 1.00 85.75 96 GLN A O 1
ATOM 744 N N . ILE A 1 97 ? 9.153 -5.084 -7.606 1.00 91.25 97 ILE A N 1
ATOM 745 C CA . ILE A 1 97 ? 8.983 -6.489 -8.003 1.00 91.25 97 ILE A CA 1
ATOM 746 C C . ILE A 1 97 ? 8.559 -6.587 -9.480 1.00 91.25 97 ILE A C 1
ATOM 748 O O . ILE A 1 97 ? 8.995 -7.504 -10.168 1.00 91.25 97 ILE A O 1
ATOM 752 N N . ILE A 1 98 ? 7.740 -5.651 -9.980 1.00 89.50 98 ILE A N 1
ATOM 753 C 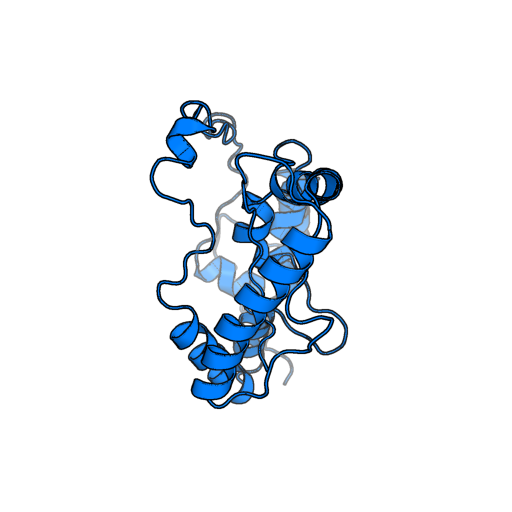CA . ILE A 1 98 ? 7.379 -5.566 -11.408 1.00 89.50 98 ILE A CA 1
ATOM 754 C C . ILE A 1 98 ? 8.624 -5.281 -12.254 1.00 89.50 98 ILE A C 1
ATOM 756 O O . ILE A 1 98 ? 8.862 -5.999 -13.224 1.00 89.50 98 ILE A O 1
ATOM 760 N N . ASP A 1 99 ? 9.417 -4.280 -11.864 1.00 85.31 99 ASP A N 1
ATOM 761 C CA . ASP A 1 99 ? 10.676 -3.931 -12.525 1.00 85.31 99 ASP A CA 1
ATOM 762 C C . ASP A 1 99 ? 11.644 -5.128 -12.522 1.00 85.31 99 ASP A C 1
ATOM 764 O O . ASP A 1 99 ? 12.105 -5.552 -13.579 1.00 85.31 99 ASP A O 1
ATOM 768 N N . ASP A 1 100 ? 11.876 -5.743 -11.355 1.00 90.06 100 ASP A N 1
ATOM 769 C CA . ASP A 1 100 ? 12.751 -6.913 -11.208 1.00 90.06 100 ASP A CA 1
ATOM 770 C C . ASP A 1 100 ? 12.269 -8.102 -12.057 1.00 90.06 100 ASP A C 1
ATOM 772 O O . ASP A 1 100 ? 13.076 -8.819 -12.650 1.00 90.06 100 ASP A O 1
ATOM 776 N N . TRP A 1 101 ? 10.956 -8.337 -12.145 1.00 91.38 101 TRP A N 1
ATOM 777 C CA . TRP A 1 101 ? 10.415 -9.374 -13.023 1.00 91.38 101 TRP A CA 1
ATOM 778 C C . TRP A 1 101 ? 10.663 -9.048 -14.500 1.00 91.38 101 TRP A C 1
ATOM 780 O O . TRP A 1 101 ? 11.001 -9.952 -15.267 1.00 91.38 101 TRP A O 1
ATOM 790 N N . GLY A 1 102 ? 10.517 -7.780 -14.895 1.00 86.62 102 GLY A N 1
ATOM 791 C CA . GLY A 1 102 ? 10.814 -7.302 -16.244 1.00 86.62 102 GLY A CA 1
ATOM 792 C C . GLY A 1 102 ? 12.270 -7.544 -16.642 1.00 86.62 102 GLY A C 1
ATOM 793 O O . GLY A 1 102 ? 12.512 -8.092 -17.720 1.00 86.62 102 GLY A O 1
ATOM 794 N N . ASP A 1 103 ? 13.196 -7.219 -15.738 1.00 85.88 103 ASP A N 1
ATOM 795 C CA . ASP A 1 103 ? 14.642 -7.289 -15.961 1.00 85.88 103 ASP A CA 1
ATOM 796 C C . ASP A 1 103 ? 15.186 -8.727 -15.846 1.00 85.88 103 ASP A C 1
ATOM 798 O O . ASP A 1 103 ? 15.956 -9.180 -16.691 1.00 85.88 103 ASP A O 1
ATOM 802 N N . TYR A 1 104 ? 14.779 -9.475 -14.813 1.00 90.38 104 TYR A N 1
ATOM 803 C CA . TYR A 1 104 ? 15.416 -10.749 -14.444 1.00 90.38 104 TYR A CA 1
ATOM 804 C C . TYR A 1 104 ? 14.565 -11.996 -14.693 1.00 90.38 104 TYR A C 1
ATOM 806 O O . TYR A 1 104 ? 15.094 -13.104 -14.614 1.00 90.38 104 TYR A O 1
ATOM 814 N N . ARG A 1 105 ? 13.252 -11.858 -14.931 1.00 90.50 105 ARG A N 1
ATOM 815 C CA . ARG A 1 105 ? 12.330 -12.983 -15.199 1.00 90.50 105 ARG A CA 1
ATOM 816 C C . ARG A 1 105 ? 12.397 -14.123 -14.165 1.00 90.50 105 ARG A C 1
ATOM 818 O O . ARG A 1 105 ? 12.210 -15.293 -14.497 1.00 90.50 105 ARG A O 1
ATOM 825 N N . ARG A 1 106 ? 12.644 -13.800 -12.889 1.00 95.44 106 ARG A N 1
ATOM 826 C CA . ARG A 1 106 ? 12.739 -14.787 -11.796 1.00 95.44 106 ARG A CA 1
ATOM 827 C C . ARG A 1 106 ? 11.364 -15.307 -11.405 1.00 95.44 106 ARG A C 1
ATOM 829 O O . ARG A 1 106 ? 10.506 -14.522 -11.009 1.00 95.44 106 ARG A O 1
ATOM 836 N N . GLU A 1 107 ? 11.161 -16.623 -11.425 1.00 96.88 107 GLU A N 1
ATOM 837 C CA . GLU A 1 107 ? 9.858 -17.227 -11.088 1.00 96.88 107 GLU A CA 1
ATOM 838 C C . GLU A 1 107 ? 9.332 -16.784 -9.712 1.00 96.88 107 GLU A C 1
ATOM 840 O O . GLU A 1 107 ? 8.134 -16.578 -9.537 1.00 96.88 107 GLU A O 1
ATOM 845 N N . SER A 1 108 ? 10.224 -16.534 -8.749 1.00 95.00 108 SER A N 1
ATOM 846 C CA . SER A 1 108 ? 9.854 -15.985 -7.442 1.00 95.00 108 SER A CA 1
ATOM 847 C C . SER A 1 108 ? 9.136 -14.635 -7.529 1.00 95.00 108 SER A C 1
ATOM 849 O O . SER A 1 108 ? 8.206 -14.393 -6.765 1.00 95.00 108 SER A O 1
ATOM 851 N N . ASP A 1 109 ? 9.541 -13.760 -8.453 1.00 95.75 109 ASP A N 1
ATOM 852 C CA . ASP A 1 109 ? 8.913 -12.451 -8.634 1.00 95.75 109 ASP A CA 1
ATOM 853 C C . ASP A 1 109 ? 7.549 -12.601 -9.320 1.00 95.75 109 ASP A C 1
ATOM 855 O O . ASP A 1 109 ? 6.574 -11.996 -8.877 1.00 95.75 109 ASP A O 1
ATOM 859 N N . ARG A 1 110 ? 7.425 -13.504 -10.304 1.00 95.50 110 ARG A N 1
ATOM 860 C CA . ARG A 1 110 ? 6.127 -13.852 -10.907 1.00 95.50 110 ARG A CA 1
ATOM 861 C C . ARG A 1 110 ? 5.129 -14.368 -9.876 1.00 95.50 110 ARG A C 1
ATOM 863 O O . ARG A 1 110 ? 3.984 -13.921 -9.874 1.00 95.50 110 ARG A O 1
ATOM 870 N N . LEU A 1 111 ? 5.543 -15.290 -9.009 1.00 96.50 111 LEU A N 1
ATOM 871 C CA . LEU A 1 111 ? 4.672 -15.847 -7.972 1.00 96.50 111 LEU A CA 1
ATOM 872 C C . LEU A 1 111 ? 4.195 -14.768 -6.992 1.00 96.50 111 LEU A C 1
ATOM 874 O O . LEU A 1 111 ? 3.006 -14.723 -6.679 1.00 96.50 111 LEU A O 1
ATOM 878 N N . LEU A 1 112 ? 5.080 -13.851 -6.581 1.00 95.12 112 LEU A N 1
ATOM 879 C CA . LEU A 1 112 ? 4.703 -12.702 -5.752 1.00 95.12 112 LEU A CA 1
ATOM 880 C C . LEU A 1 112 ? 3.695 -11.792 -6.470 1.00 95.12 112 LEU A C 1
ATOM 882 O O . LEU A 1 112 ? 2.698 -11.386 -5.876 1.00 95.12 112 LEU A O 1
ATOM 886 N N . LEU A 1 113 ? 3.906 -11.490 -7.753 1.00 94.12 113 LEU A N 1
ATOM 887 C CA . LEU A 1 113 ? 2.976 -10.656 -8.521 1.00 94.12 113 LEU A CA 1
ATOM 888 C C . LEU A 1 113 ? 1.597 -11.308 -8.656 1.00 94.12 113 LEU A C 1
ATOM 890 O O . LEU A 1 113 ? 0.588 -10.625 -8.497 1.00 94.12 113 LEU A O 1
ATOM 894 N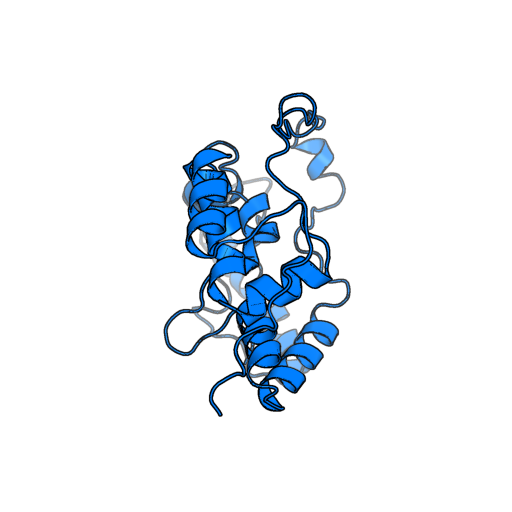 N . LEU A 1 114 ? 1.531 -12.618 -8.900 1.00 95.44 114 LEU A N 1
ATOM 895 C CA . LEU A 1 114 ? 0.264 -13.352 -8.970 1.00 95.44 114 LEU A CA 1
ATOM 896 C C . LEU A 1 114 ? -0.473 -13.361 -7.627 1.00 95.44 114 LEU A C 1
ATOM 898 O O . LEU A 1 114 ? -1.689 -13.148 -7.599 1.00 95.44 114 LEU A O 1
ATOM 902 N N . GLU A 1 115 ? 0.249 -13.561 -6.523 1.00 94.00 115 GLU A N 1
ATOM 903 C CA . GLU A 1 115 ? -0.314 -13.476 -5.172 1.00 94.00 115 GLU A CA 1
ATOM 904 C C . GLU A 1 115 ? -0.888 -12.077 -4.913 1.00 94.00 115 GLU A C 1
ATOM 906 O O . GLU A 1 115 ? -2.045 -11.946 -4.508 1.00 94.00 115 GLU A O 1
ATOM 911 N N . TRP A 1 116 ? -0.123 -11.027 -5.226 1.00 91.75 116 TRP A N 1
ATOM 912 C CA . TRP A 1 116 ? -0.554 -9.643 -5.042 1.00 91.75 116 TRP A CA 1
ATOM 913 C C . TRP A 1 116 ? -1.775 -9.291 -5.897 1.00 91.75 116 TRP A C 1
ATOM 915 O O . TRP A 1 116 ? -2.744 -8.737 -5.381 1.00 91.75 116 TRP A O 1
ATOM 925 N N . LEU A 1 117 ? -1.770 -9.649 -7.186 1.00 92.12 117 LEU A N 1
ATOM 926 C CA . LEU A 1 117 ? -2.884 -9.394 -8.105 1.00 92.12 117 LEU A CA 1
ATOM 927 C C . LEU A 1 117 ? -4.165 -10.100 -7.660 1.00 92.12 117 LEU A C 1
ATOM 929 O O . LEU A 1 117 ? -5.252 -9.537 -7.782 1.00 92.12 117 LEU A O 1
ATOM 933 N N . THR A 1 118 ? -4.039 -11.316 -7.131 1.00 92.25 118 THR A N 1
ATOM 934 C CA . THR A 1 118 ? -5.175 -12.080 -6.608 1.00 92.25 118 THR A CA 1
ATOM 935 C C . THR A 1 118 ? -5.700 -11.451 -5.319 1.00 92.25 118 THR A C 1
ATOM 937 O O . THR A 1 118 ? -6.902 -11.219 -5.198 1.00 92.25 118 THR A O 1
ATOM 940 N N . GLY A 1 119 ? -4.809 -11.122 -4.378 1.00 88.19 119 GLY A N 1
ATOM 941 C CA . GLY A 1 119 ? -5.174 -10.589 -3.064 1.00 88.19 119 GLY A CA 1
ATOM 942 C C . GLY A 1 119 ? -5.685 -9.146 -3.082 1.00 88.19 119 GLY A C 1
ATOM 943 O O . GLY A 1 119 ? -6.536 -8.787 -2.274 1.00 88.19 119 GLY A O 1
ATOM 944 N N . MET A 1 120 ? -5.209 -8.318 -4.014 1.00 87.06 120 MET A N 1
ATOM 945 C CA . MET A 1 120 ? -5.591 -6.903 -4.112 1.00 87.06 120 MET A CA 1
ATOM 946 C C . MET A 1 120 ? -6.724 -6.638 -5.106 1.00 87.06 120 MET A C 1
ATOM 948 O O . MET A 1 120 ? -7.141 -5.489 -5.278 1.00 87.06 120 MET A O 1
ATOM 952 N N . ARG A 1 121 ? -7.260 -7.670 -5.767 1.00 88.44 121 ARG A N 1
ATOM 953 C CA . ARG A 1 121 ? -8.349 -7.502 -6.734 1.00 88.44 121 ARG A CA 1
ATOM 954 C C . ARG A 1 121 ? -9.586 -6.908 -6.058 1.00 88.44 121 ARG A C 1
ATOM 956 O O . ARG A 1 121 ? -10.198 -7.528 -5.197 1.00 88.44 121 ARG A O 1
ATOM 963 N N . GLY A 1 122 ? -9.980 -5.707 -6.483 1.00 86.81 122 GLY A N 1
ATOM 964 C CA . GLY A 1 122 ? -11.127 -4.990 -5.911 1.00 86.81 122 GLY A CA 1
ATOM 965 C C . GLY A 1 122 ? -10.848 -4.313 -4.564 1.00 86.81 122 GLY A C 1
ATOM 966 O O . GLY A 1 122 ? -11.766 -3.728 -3.984 1.00 86.81 122 GLY A O 1
ATOM 967 N N . ALA A 1 123 ? -9.603 -4.346 -4.077 1.00 84.62 123 ALA A N 1
ATOM 968 C CA . ALA A 1 123 ? -9.206 -3.606 -2.890 1.00 84.62 123 ALA A CA 1
ATOM 969 C C . ALA A 1 123 ? -9.363 -2.097 -3.126 1.00 84.62 123 ALA A C 1
ATOM 971 O O . ALA A 1 123 ? -9.007 -1.558 -4.175 1.00 84.62 123 ALA A O 1
ATOM 972 N N . ARG A 1 124 ? -9.907 -1.398 -2.130 1.00 81.56 124 ARG A N 1
ATOM 973 C CA . ARG A 1 124 ? -10.108 0.052 -2.177 1.00 81.56 124 ARG A CA 1
ATOM 974 C C . ARG A 1 124 ? -9.002 0.720 -1.375 1.00 81.56 124 ARG A C 1
ATOM 976 O O . ARG A 1 124 ? -8.885 0.465 -0.182 1.00 81.56 124 ARG A O 1
ATOM 983 N N . HIS A 1 125 ? -8.227 1.600 -2.007 1.00 72.81 125 HIS A N 1
ATOM 984 C CA . HIS A 1 125 ? -7.153 2.335 -1.322 1.00 72.81 125 HIS A CA 1
ATOM 985 C C . HIS A 1 125 ? -7.693 3.389 -0.343 1.00 72.81 125 HIS A C 1
ATOM 987 O O . HIS A 1 125 ? -7.045 3.701 0.648 1.00 72.81 125 HIS A O 1
ATOM 993 N N . LEU A 1 126 ? -8.897 3.912 -0.602 1.00 75.75 126 LEU A N 1
ATOM 994 C CA . LEU A 1 126 ? -9.588 4.855 0.269 1.00 75.75 126 LEU A CA 1
ATOM 995 C C . LEU A 1 126 ? -11.069 4.491 0.365 1.00 75.75 126 LEU A C 1
ATOM 997 O O . LEU A 1 126 ? -11.753 4.314 -0.648 1.00 75.75 126 LEU A O 1
ATOM 1001 N N . THR A 1 127 ? -11.572 4.403 1.593 1.00 82.56 127 THR A N 1
ATOM 1002 C CA . THR A 1 127 ? -12.981 4.125 1.875 1.00 82.56 127 THR A CA 1
ATOM 1003 C C . THR A 1 127 ? -13.492 5.088 2.935 1.00 82.56 127 THR A C 1
ATOM 1005 O O . THR A 1 127 ? -12.806 5.365 3.913 1.00 82.56 127 THR A O 1
ATOM 1008 N N . TRP A 1 128 ? -14.713 5.575 2.734 1.00 81.94 128 TRP A N 1
ATOM 1009 C CA . TRP A 1 128 ? -15.434 6.419 3.679 1.00 81.94 128 TRP A CA 1
ATOM 1010 C C . TRP A 1 128 ? -16.674 5.675 4.159 1.00 81.94 128 TRP A C 1
ATOM 1012 O O . TRP A 1 128 ? -17.295 4.939 3.386 1.00 81.94 128 TRP A O 1
ATOM 1022 N N . SER A 1 129 ? -17.076 5.895 5.408 1.00 87.19 129 SER A N 1
ATOM 1023 C CA . SER A 1 129 ? -18.407 5.487 5.848 1.00 87.19 129 SER A CA 1
ATOM 1024 C C . SER A 1 129 ? -19.480 6.286 5.094 1.00 87.19 129 SER A C 1
ATOM 1026 O O . SER A 1 129 ? -19.259 7.413 4.635 1.00 87.19 129 SER A O 1
ATOM 1028 N N . LYS A 1 130 ? -20.656 5.674 4.917 1.00 86.81 130 LYS A N 1
ATOM 1029 C CA . LYS A 1 130 ? -21.766 6.261 4.154 1.00 86.81 130 LYS A CA 1
ATOM 1030 C C . LYS A 1 130 ? -22.130 7.642 4.715 1.00 86.81 130 LYS A C 1
ATOM 1032 O O . LYS A 1 130 ? -22.381 7.772 5.906 1.00 86.81 130 LYS A O 1
ATOM 1037 N N . GLY A 1 131 ? -22.166 8.655 3.849 1.00 83.31 131 GLY A N 1
ATOM 1038 C CA . GLY A 1 131 ? -22.530 10.032 4.207 1.00 83.31 131 GLY A CA 1
ATOM 1039 C C . GLY A 1 131 ? -21.428 10.844 4.896 1.00 83.31 131 GLY A C 1
ATOM 1040 O O . GLY A 1 131 ? -21.516 12.066 4.899 1.00 83.31 131 GLY A O 1
ATOM 1041 N N . PHE A 1 132 ? -20.357 10.212 5.394 1.00 82.88 132 PHE A N 1
ATOM 1042 C CA . PHE A 1 132 ? -19.284 10.916 6.104 1.00 82.88 132 PHE A CA 1
ATOM 1043 C C . PHE A 1 132 ? -18.585 11.941 5.214 1.00 82.88 132 PHE A C 1
ATOM 1045 O O . PHE A 1 132 ? -18.382 13.085 5.610 1.00 82.88 132 PHE A O 1
ATOM 1052 N N . ARG A 1 133 ? -18.274 11.543 3.974 1.00 75.88 133 ARG A N 1
ATOM 1053 C CA . ARG A 1 133 ? -17.654 12.429 2.987 1.00 75.88 133 ARG A CA 1
ATOM 1054 C C . ARG A 1 133 ? -18.507 13.679 2.751 1.00 75.88 133 ARG A C 1
ATOM 1056 O O . ARG A 1 133 ? -17.997 14.781 2.845 1.00 75.88 133 ARG A O 1
ATOM 1063 N N . THR A 1 134 ? -19.803 13.498 2.507 1.00 80.31 134 THR A N 1
ATOM 1064 C CA . THR A 1 134 ? -20.759 14.589 2.259 1.00 80.31 134 THR A CA 1
ATOM 1065 C C . THR A 1 134 ? -20.947 15.499 3.471 1.00 80.31 134 THR A C 1
ATOM 1067 O O . THR A 1 134 ? -21.193 16.686 3.309 1.00 80.31 134 THR A O 1
ATOM 1070 N N . GLN A 1 135 ? -20.857 14.946 4.681 1.00 82.06 135 GLN A N 1
ATOM 1071 C CA . GLN A 1 135 ? -21.072 15.695 5.914 1.00 82.06 135 GLN A CA 1
ATOM 1072 C C . GLN A 1 135 ? -19.883 16.591 6.286 1.00 82.06 135 GLN A C 1
ATOM 1074 O O . GLN A 1 135 ? -20.094 17.672 6.829 1.00 82.06 135 GLN A O 1
ATOM 1079 N N . TYR A 1 136 ? -18.652 16.127 6.051 1.00 74.38 136 TYR A N 1
ATOM 1080 C CA . TYR A 1 136 ? -17.448 16.766 6.595 1.00 74.38 136 TYR A CA 1
ATOM 1081 C C . TYR A 1 136 ? -16.515 17.374 5.553 1.00 74.38 136 TYR A C 1
ATOM 1083 O O . TYR A 1 136 ? -15.682 18.202 5.916 1.00 74.38 136 TYR A O 1
ATOM 1091 N N . LEU A 1 137 ? -16.617 16.979 4.283 1.00 69.19 137 LEU A N 1
ATOM 1092 C CA . LEU A 1 137 ? -15.869 17.634 3.218 1.00 69.19 137 LEU A CA 1
ATOM 1093 C C . LEU A 1 137 ? -16.771 18.658 2.526 1.00 69.19 137 LEU A C 1
ATOM 1095 O O . LEU A 1 137 ? -17.932 18.348 2.248 1.00 69.19 137 LEU A O 1
ATOM 1099 N N . PRO A 1 138 ? -16.254 19.863 2.229 1.00 65.06 138 PRO A N 1
ATOM 1100 C CA . PRO A 1 138 ? -16.960 20.787 1.356 1.00 65.06 138 PRO A CA 1
ATOM 1101 C C . PRO A 1 138 ? -17.218 20.117 0.001 1.00 65.06 138 PRO A C 1
ATOM 1103 O O . PRO A 1 138 ? -16.495 19.195 -0.394 1.00 65.06 138 PRO A O 1
ATOM 1106 N N . THR A 1 139 ? -18.247 20.582 -0.712 1.00 62.38 139 THR A N 1
ATOM 1107 C CA . THR A 1 139 ? -18.471 20.213 -2.115 1.00 62.38 139 THR A CA 1
ATOM 1108 C C . THR A 1 139 ? -17.144 20.338 -2.852 1.00 62.38 139 THR A C 1
ATOM 1110 O O . THR A 1 139 ? -16.503 21.384 -2.733 1.00 62.38 139 THR A O 1
ATOM 1113 N N . GLU A 1 140 ? -16.709 19.271 -3.533 1.00 56.84 140 GLU A N 1
ATOM 1114 C CA . GLU A 1 140 ? -15.438 19.262 -4.258 1.00 56.84 140 GLU A CA 1
ATOM 1115 C C . GLU A 1 140 ? -15.351 20.531 -5.106 1.00 56.84 140 GLU A C 1
ATOM 1117 O O . GLU A 1 140 ? -16.097 20.700 -6.071 1.00 56.84 140 GLU A O 1
ATOM 1122 N N . GLN A 1 141 ? -14.434 21.431 -4.749 1.00 46.41 141 GLN A N 1
ATOM 1123 C CA . GLN A 1 141 ? -13.828 22.233 -5.789 1.00 46.41 141 GLN A CA 1
ATOM 1124 C C . GLN A 1 141 ? -13.082 21.222 -6.656 1.00 46.41 141 GLN A C 1
ATOM 1126 O O . GLN A 1 141 ? -12.397 20.360 -6.086 1.00 46.41 141 GLN A O 1
ATOM 1131 N N . PRO A 1 142 ? -13.256 21.250 -7.990 1.00 43.56 142 PRO A N 1
ATOM 1132 C CA . PRO A 1 142 ? -12.432 20.424 -8.854 1.00 43.56 142 PRO A CA 1
ATOM 1133 C C . PRO A 1 142 ? -10.995 20.606 -8.386 1.00 43.56 142 PRO A C 1
ATOM 1135 O O . PRO A 1 142 ? -10.583 21.739 -8.109 1.00 43.56 142 PRO A O 1
ATOM 1138 N N . ALA A 1 143 ? -10.285 19.489 -8.193 1.00 48.56 143 ALA A N 1
ATOM 1139 C CA . ALA A 1 143 ? -8.862 19.561 -7.929 1.00 48.56 143 ALA A CA 1
ATOM 1140 C C . ALA A 1 143 ? -8.306 20.558 -8.940 1.00 48.56 143 ALA A C 1
ATOM 1142 O O . ALA A 1 143 ? -8.604 20.453 -10.133 1.00 48.56 143 ALA A O 1
ATOM 1143 N N . GLN A 1 144 ? -7.587 21.566 -8.455 1.00 44.94 144 GLN A N 1
ATOM 1144 C CA . GLN A 1 144 ? -6.811 22.431 -9.321 1.00 44.94 144 GLN A CA 1
ATOM 1145 C C . GLN A 1 144 ? -5.638 21.574 -9.820 1.00 44.94 144 GLN A C 1
ATOM 1147 O O . GLN A 1 144 ? -4.483 21.796 -9.476 1.00 44.94 144 GLN A O 1
ATOM 1152 N N . ASP A 1 145 ? -5.948 20.528 -10.591 1.00 45.25 145 ASP A N 1
ATOM 1153 C CA . ASP A 1 145 ? -5.058 20.079 -11.635 1.00 45.25 145 ASP A CA 1
ATOM 1154 C C . ASP A 1 145 ? -4.784 21.360 -12.407 1.00 45.25 145 ASP A C 1
ATOM 1156 O O . ASP A 1 145 ? -5.717 22.036 -12.855 1.00 45.25 145 ASP A O 1
ATOM 1160 N N . SER A 1 146 ? -3.519 21.780 -12.403 1.00 51.31 146 SER A N 1
ATOM 1161 C CA . SER A 1 146 ? -3.051 22.895 -13.216 1.00 51.31 146 SER A CA 1
ATOM 1162 C C . SER A 1 146 ? -3.747 22.783 -14.560 1.00 51.31 146 SER A C 1
ATOM 1164 O O . SER A 1 146 ? -3.629 21.727 -15.189 1.00 51.31 146 SER A O 1
ATOM 1166 N N . ASP A 1 147 ? -4.534 23.803 -14.918 1.00 50.09 147 ASP A N 1
ATOM 1167 C CA . ASP A 1 147 ? -5.356 23.785 -16.122 1.00 50.09 147 ASP A CA 1
ATOM 1168 C C . ASP A 1 147 ? -4.483 23.238 -17.258 1.00 50.09 147 ASP A C 1
ATOM 1170 O O . ASP A 1 147 ? -3.409 23.800 -17.490 1.00 50.09 147 ASP A O 1
ATOM 1174 N N . PRO A 1 148 ? -4.840 22.123 -17.916 1.00 54.38 148 PRO A N 1
ATOM 1175 C CA . PRO A 1 148 ? -4.014 21.563 -18.976 1.00 54.38 148 PRO A CA 1
ATOM 1176 C C . PRO A 1 148 ? -3.770 22.568 -20.113 1.00 54.38 148 PRO A C 1
ATOM 1178 O O . PRO A 1 148 ? -2.808 22.400 -20.853 1.00 54.38 148 PRO A O 1
ATOM 1181 N N . SER A 1 149 ? -4.564 23.646 -20.213 1.00 57.19 149 SER A N 1
ATOM 1182 C CA . SER A 1 149 ? -4.293 24.795 -21.089 1.00 57.19 149 SER A CA 1
ATOM 1183 C C . SER A 1 149 ? -3.040 25.603 -20.697 1.00 57.19 149 SER A C 1
ATOM 1185 O O . SER A 1 149 ? -2.441 26.266 -21.540 1.00 57.19 149 SER A O 1
ATOM 1187 N N . THR A 1 150 ? -2.620 25.523 -19.431 1.00 60.97 150 THR A N 1
ATOM 1188 C CA . THR A 1 150 ? -1.398 26.132 -18.874 1.00 60.97 150 THR A CA 1
ATOM 1189 C C . THR A 1 150 ? -0.216 25.167 -18.805 1.00 60.97 150 THR A C 1
ATOM 1191 O O . THR A 1 150 ? 0.911 25.596 -18.554 1.00 60.97 150 THR A O 1
ATOM 1194 N N . ALA A 1 151 ? -0.447 23.870 -19.022 1.00 69.00 151 ALA A N 1
ATOM 1195 C CA . ALA A 1 151 ? 0.613 22.877 -19.032 1.00 69.00 151 ALA A CA 1
ATOM 1196 C C . ALA A 1 151 ? 1.387 22.942 -20.356 1.00 69.00 151 ALA A C 1
ATOM 1198 O O . ALA A 1 151 ? 0.816 22.889 -21.445 1.00 69.00 151 ALA A O 1
ATOM 1199 N N . GLU A 1 152 ? 2.712 23.023 -20.273 1.00 76.62 152 GLU A N 1
ATOM 1200 C CA . GLU A 1 152 ? 3.558 22.967 -21.458 1.00 76.62 152 GLU A CA 1
ATOM 1201 C C . GLU A 1 152 ? 3.719 21.511 -21.922 1.00 76.62 152 GLU A C 1
ATOM 1203 O O . GLU A 1 152 ? 4.233 20.661 -21.190 1.00 76.62 152 GLU A O 1
ATOM 1208 N N . PHE A 1 153 ? 3.341 21.220 -23.169 1.00 80.19 153 PHE A N 1
ATOM 1209 C CA . PHE A 1 153 ? 3.700 19.954 -23.804 1.00 80.19 153 PHE A CA 1
ATOM 1210 C C . PHE A 1 153 ? 5.215 19.898 -24.039 1.00 80.19 153 PHE A C 1
ATOM 1212 O O . PHE A 1 153 ? 5.736 20.565 -24.934 1.00 80.19 153 PHE A O 1
ATOM 1219 N N . VAL A 1 154 ? 5.930 19.092 -23.253 1.00 82.25 154 VAL A N 1
ATOM 1220 C CA . VAL A 1 154 ? 7.387 18.940 -23.387 1.00 82.25 154 VAL A CA 1
ATOM 1221 C C . VAL A 1 154 ? 7.739 17.971 -24.517 1.00 82.25 154 VAL A C 1
ATOM 1223 O O . VAL A 1 154 ? 8.374 18.374 -25.493 1.00 82.25 154 VAL A O 1
ATOM 1226 N N . CYS A 1 155 ? 7.323 16.709 -24.387 1.00 78.19 155 CYS A N 1
ATOM 1227 C CA . CYS A 1 155 ? 7.555 15.642 -25.359 1.00 78.19 155 CYS A CA 1
ATOM 1228 C C . CYS A 1 155 ? 6.582 14.474 -25.133 1.00 78.19 155 CYS A C 1
ATOM 1230 O O . CYS A 1 155 ? 6.064 14.288 -24.031 1.00 78.19 155 CYS A O 1
ATOM 1232 N N . GLN A 1 156 ? 6.389 13.647 -26.159 1.00 82.00 156 GLN A N 1
ATOM 1233 C CA . GLN A 1 156 ? 5.650 12.388 -26.081 1.00 82.00 156 GLN A CA 1
ATOM 1234 C C . GLN A 1 156 ? 6.515 11.269 -26.649 1.00 82.00 156 GLN A C 1
ATOM 1236 O O . GLN A 1 156 ? 7.208 11.466 -27.644 1.00 82.00 156 GLN A O 1
ATOM 1241 N N . PHE A 1 157 ? 6.443 10.098 -26.025 1.00 81.94 157 PHE A N 1
ATOM 1242 C CA . PHE A 1 157 ? 7.083 8.888 -26.521 1.00 81.94 157 PHE A CA 1
ATOM 1243 C C . PHE A 1 157 ? 6.008 7.919 -27.004 1.00 81.94 157 PHE A C 1
ATOM 1245 O O . PHE A 1 157 ? 4.984 7.725 -26.344 1.00 81.94 157 PHE A O 1
ATOM 1252 N N . THR A 1 158 ? 6.243 7.301 -28.155 1.00 81.81 158 THR A N 1
ATOM 1253 C CA . THR A 1 158 ? 5.533 6.075 -28.532 1.00 81.81 158 THR A CA 1
ATOM 1254 C C . THR A 1 158 ? 5.956 4.928 -27.611 1.00 81.81 158 THR A C 1
ATOM 1256 O O . THR A 1 158 ? 7.037 4.972 -27.026 1.00 81.81 158 THR A O 1
ATOM 1259 N N . GLY A 1 159 ? 5.150 3.863 -27.524 1.00 75.19 159 GLY A N 1
ATOM 1260 C CA . GLY A 1 159 ? 5.521 2.677 -26.736 1.00 75.19 159 GLY A CA 1
ATOM 1261 C C . GLY A 1 159 ? 6.887 2.106 -27.138 1.00 75.19 159 GLY A C 1
ATOM 1262 O O . GLY A 1 159 ? 7.720 1.847 -26.281 1.00 75.19 159 GLY A O 1
ATOM 1263 N N . GLN A 1 160 ? 7.176 2.046 -28.442 1.00 78.31 160 GLN A N 1
ATOM 1264 C CA . GLN A 1 160 ? 8.466 1.575 -28.957 1.00 78.31 160 GLN A CA 1
ATOM 1265 C C . GLN A 1 160 ? 9.642 2.481 -28.550 1.00 78.31 160 GLN A C 1
ATOM 1267 O O . GLN A 1 160 ? 10.726 1.991 -28.240 1.00 78.31 160 GLN A O 1
ATOM 1272 N N . GLN A 1 161 ? 9.444 3.801 -28.543 1.00 79.81 161 GLN A N 1
ATOM 1273 C CA . GLN A 1 161 ? 10.446 4.758 -28.067 1.00 79.81 161 GLN A CA 1
ATOM 1274 C C . GLN A 1 161 ? 10.677 4.626 -26.558 1.00 79.81 161 GLN A C 1
ATOM 1276 O O . GLN A 1 161 ? 11.820 4.684 -26.111 1.00 79.81 161 GLN A O 1
ATOM 1281 N N . THR A 1 162 ? 9.615 4.414 -25.778 1.00 81.69 162 THR A N 1
ATOM 1282 C CA . THR A 1 162 ? 9.718 4.139 -24.341 1.00 81.69 162 THR A CA 1
ATOM 1283 C C . THR A 1 162 ? 10.504 2.857 -24.081 1.00 81.69 162 THR A C 1
ATOM 1285 O O . THR A 1 162 ? 11.443 2.882 -23.290 1.00 81.69 162 THR A O 1
ATOM 1288 N N . ASP A 1 163 ? 10.188 1.773 -24.790 1.00 78.50 163 ASP A N 1
ATOM 1289 C CA . ASP A 1 163 ? 10.898 0.500 -24.658 1.00 78.50 163 ASP A CA 1
ATOM 1290 C C . ASP A 1 163 ? 12.381 0.649 -25.014 1.00 78.50 163 ASP A C 1
ATOM 1292 O O . ASP A 1 163 ? 13.239 0.184 -24.267 1.00 78.50 163 ASP A O 1
ATOM 1296 N N . PHE A 1 164 ? 12.700 1.356 -26.105 1.00 81.81 164 PHE A N 1
ATOM 1297 C CA . PHE A 1 164 ? 14.084 1.638 -26.493 1.00 81.81 164 PHE A CA 1
ATOM 1298 C C . PHE A 1 164 ? 14.847 2.407 -25.408 1.00 81.81 164 PHE A C 1
ATOM 1300 O O . PHE A 1 164 ? 15.958 2.020 -25.055 1.00 81.81 164 PHE A O 1
ATOM 1307 N N . LEU A 1 165 ? 14.262 3.484 -24.869 1.00 80.75 165 LEU A N 1
ATOM 1308 C CA . LEU A 1 165 ? 14.897 4.297 -23.828 1.00 80.75 165 LEU A CA 1
ATOM 1309 C C . LEU A 1 165 ? 15.172 3.468 -22.570 1.00 80.75 165 LEU A C 1
ATOM 1311 O O . LEU A 1 165 ? 16.272 3.524 -22.029 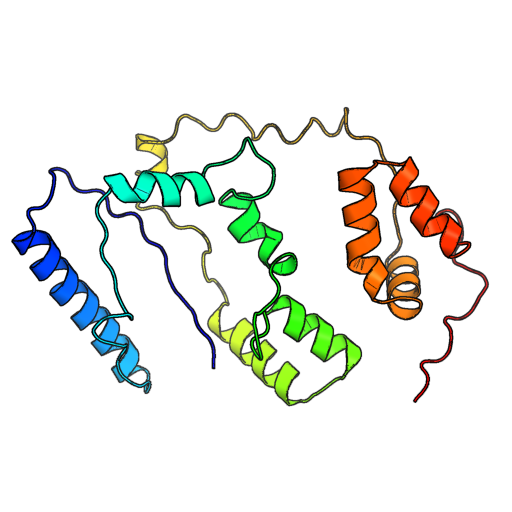1.00 80.75 165 LEU A O 1
ATOM 1315 N N . ILE A 1 166 ? 14.198 2.664 -22.137 1.00 80.62 166 ILE A N 1
ATOM 1316 C CA . ILE A 1 166 ? 14.330 1.816 -20.947 1.00 80.62 166 ILE A CA 1
ATOM 1317 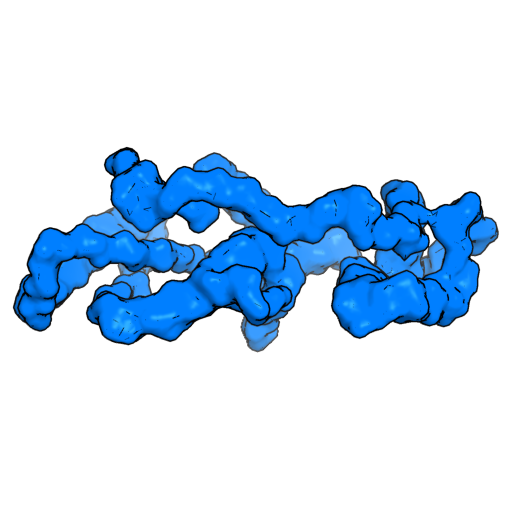C C . ILE A 1 166 ? 15.353 0.694 -21.174 1.00 80.62 166 ILE A C 1
ATOM 1319 O O . ILE A 1 166 ? 16.098 0.368 -20.256 1.00 80.62 166 ILE A O 1
ATOM 1323 N N . GLN A 1 167 ? 15.423 0.121 -22.378 1.00 79.12 167 GLN A N 1
ATOM 1324 C CA . GLN A 1 167 ? 16.434 -0.887 -22.723 1.00 79.12 167 GLN A CA 1
ATOM 1325 C C . GLN A 1 167 ? 17.844 -0.298 -22.800 1.00 79.12 167 GLN A C 1
ATOM 1327 O O . GLN A 1 167 ? 18.802 -0.963 -22.416 1.00 79.12 167 GLN A O 1
ATOM 1332 N N . TYR A 1 168 ? 17.978 0.930 -23.304 1.00 82.12 168 TYR A N 1
ATOM 1333 C CA . TYR A 1 168 ? 19.264 1.613 -23.400 1.00 82.12 168 TYR A CA 1
ATOM 1334 C C . TYR A 1 168 ? 19.816 1.969 -22.014 1.00 82.12 168 TYR A C 1
ATOM 1336 O O . TYR A 1 168 ? 20.970 1.675 -21.709 1.00 82.12 168 TYR A O 1
ATOM 1344 N N . ASP A 1 169 ? 18.991 2.603 -21.179 1.00 79.75 169 ASP A N 1
ATOM 1345 C CA . ASP A 1 169 ? 19.312 2.915 -19.789 1.00 79.75 169 ASP A CA 1
ATOM 1346 C C . ASP A 1 169 ? 18.032 2.794 -18.940 1.00 79.75 169 ASP A C 1
ATOM 1348 O O . ASP A 1 169 ? 17.170 3.684 -18.971 1.00 79.75 169 ASP A O 1
ATOM 1352 N N . PRO A 1 170 ? 17.906 1.728 -18.124 1.00 77.44 170 PRO A N 1
ATOM 1353 C CA . PRO A 1 170 ? 16.735 1.506 -17.282 1.00 77.44 170 PRO A CA 1
ATOM 1354 C C . PRO A 1 170 ? 16.450 2.652 -16.309 1.00 77.44 170 PRO A C 1
ATOM 1356 O O . PRO A 1 170 ? 15.324 2.777 -15.827 1.00 77.44 170 PRO A O 1
ATOM 1359 N N . THR A 1 171 ? 17.435 3.509 -16.011 1.00 78.75 171 THR A N 1
ATOM 1360 C CA . THR A 1 171 ? 17.250 4.664 -15.130 1.00 78.75 171 THR A CA 1
ATOM 1361 C C . THR A 1 171 ? 16.441 5.794 -15.769 1.00 78.75 171 THR A C 1
ATOM 1363 O O . THR A 1 171 ? 15.855 6.620 -15.062 1.00 78.75 171 THR A O 1
ATOM 1366 N N . LEU A 1 172 ? 16.303 5.805 -17.096 1.00 81.06 172 LEU A N 1
ATOM 1367 C CA . LEU A 1 172 ? 15.559 6.844 -17.808 1.00 81.06 172 LEU A CA 1
ATOM 1368 C C . LEU A 1 172 ? 14.070 6.864 -17.469 1.00 81.06 172 LEU A C 1
ATOM 1370 O O . LEU A 1 172 ? 13.454 7.933 -17.493 1.00 81.06 172 LEU A O 1
ATOM 1374 N N . ARG A 1 173 ? 13.514 5.720 -17.045 1.00 77.38 173 ARG A N 1
ATOM 1375 C CA . ARG A 1 173 ? 12.117 5.602 -16.594 1.00 77.38 173 ARG A CA 1
ATOM 1376 C C . ARG A 1 173 ? 11.774 6.515 -15.416 1.00 77.38 173 ARG A C 1
ATOM 1378 O O . ARG A 1 173 ? 10.609 6.853 -15.236 1.00 77.38 173 ARG A O 1
ATOM 1385 N N . TRP A 1 174 ? 12.769 6.925 -14.626 1.00 73.38 174 TRP A N 1
ATOM 1386 C CA . TRP A 1 174 ? 12.586 7.848 -13.503 1.00 73.38 174 TRP A CA 1
ATOM 1387 C C . TRP A 1 174 ? 13.310 9.185 -13.697 1.00 73.38 174 TRP A C 1
ATOM 1389 O O . TRP A 1 174 ? 12.753 10.215 -13.314 1.00 73.38 174 TRP A O 1
ATOM 1399 N N . ARG A 1 175 ? 14.482 9.209 -14.350 1.00 81.25 175 ARG A N 1
ATOM 1400 C CA . ARG A 1 175 ? 15.242 10.449 -14.597 1.00 81.25 175 ARG A CA 1
ATOM 1401 C C . ARG A 1 175 ? 14.477 11.452 -15.452 1.00 81.25 175 ARG A C 1
ATOM 1403 O O . ARG A 1 175 ? 14.461 12.629 -15.114 1.00 81.25 175 ARG A O 1
ATOM 1410 N N . ILE A 1 176 ? 13.803 11.002 -16.515 1.00 84.94 176 ILE A N 1
ATOM 1411 C CA . ILE A 1 176 ? 13.059 11.897 -17.417 1.00 84.94 176 ILE A CA 1
ATOM 1412 C C . ILE A 1 176 ? 11.875 12.566 -16.684 1.00 84.94 176 ILE A C 1
ATOM 1414 O O . ILE A 1 176 ? 11.802 13.799 -16.693 1.00 84.94 176 ILE A O 1
ATOM 1418 N N . PRO A 1 177 ? 10.985 11.826 -15.982 1.00 81.12 177 PRO A N 1
ATOM 1419 C CA . PRO A 1 177 ? 9.950 12.444 -15.149 1.00 81.12 177 PRO A CA 1
ATOM 1420 C C . PRO A 1 177 ? 10.501 13.348 -14.037 1.00 81.12 177 PRO A C 1
ATOM 1422 O O . PRO A 1 177 ? 9.918 14.391 -13.738 1.00 81.12 177 PRO A O 1
ATOM 1425 N N . GLU A 1 178 ? 11.622 12.976 -13.413 1.00 79.75 178 GLU A N 1
ATOM 1426 C CA . GLU A 1 178 ? 12.241 13.780 -12.356 1.00 79.75 178 GLU A CA 1
ATOM 1427 C C . GLU A 1 178 ? 12.830 15.092 -12.899 1.00 79.75 178 GLU A C 1
ATOM 1429 O O . GLU A 1 178 ? 12.630 16.151 -12.297 1.00 79.75 178 GLU A O 1
ATOM 1434 N N . ALA A 1 179 ? 13.487 15.048 -14.059 1.00 84.12 179 ALA A N 1
ATOM 1435 C CA . ALA A 1 179 ? 14.010 16.218 -14.752 1.00 84.12 179 ALA A CA 1
ATOM 1436 C C . ALA A 1 179 ? 12.882 17.155 -15.205 1.00 84.12 179 ALA A C 1
ATOM 1438 O O . ALA A 1 179 ? 12.985 18.365 -15.002 1.00 84.12 179 ALA A O 1
ATOM 1439 N N . ALA A 1 180 ? 11.771 16.609 -15.716 1.00 83.94 180 ALA A N 1
ATOM 1440 C CA . ALA A 1 180 ? 10.570 17.385 -16.030 1.00 83.94 180 ALA A CA 1
ATOM 1441 C C . ALA A 1 180 ? 10.033 18.111 -14.788 1.00 83.94 180 ALA A C 1
ATOM 1443 O O . ALA A 1 180 ? 9.748 19.306 -14.836 1.00 83.94 180 ALA A O 1
ATOM 1444 N N . LYS A 1 181 ? 9.960 17.409 -13.651 1.00 77.00 181 LYS A N 1
ATOM 1445 C CA . LYS A 1 181 ? 9.466 17.969 -12.387 1.00 77.00 181 LYS A CA 1
ATOM 1446 C C . LYS A 1 181 ? 10.376 19.063 -11.819 1.00 77.00 181 LYS A C 1
ATOM 1448 O O . LYS A 1 181 ? 9.871 20.040 -11.274 1.00 77.00 181 LYS A O 1
ATOM 1453 N N . LYS A 1 182 ? 11.699 18.887 -11.882 1.00 80.69 182 LYS A N 1
ATOM 1454 C CA . LYS A 1 182 ? 12.673 19.814 -11.274 1.00 80.69 182 LYS A CA 1
ATOM 1455 C C . LYS A 1 182 ? 13.042 20.989 -12.174 1.00 80.69 182 LYS A C 1
ATOM 1457 O O . LYS A 1 182 ? 13.333 22.071 -11.672 1.00 80.69 182 LYS A O 1
ATOM 1462 N N . HIS A 1 183 ? 13.078 20.762 -13.483 1.00 85.00 183 HIS A N 1
ATOM 1463 C CA . HIS A 1 183 ? 13.725 21.663 -14.435 1.00 85.00 183 HIS A CA 1
ATOM 1464 C C . HIS A 1 183 ? 12.901 21.902 -15.709 1.00 85.00 183 HIS A C 1
ATOM 1466 O O . HIS A 1 183 ? 13.390 22.583 -16.608 1.00 85.00 183 HIS A O 1
ATOM 1472 N N . GLY A 1 184 ? 11.677 21.369 -15.813 1.00 84.06 184 GLY A N 1
ATOM 1473 C CA . GLY A 1 184 ? 10.804 21.562 -16.975 1.00 84.06 184 GLY A CA 1
ATOM 1474 C C . GLY A 1 184 ? 11.410 21.033 -18.281 1.00 84.06 184 GLY A C 1
ATOM 1475 O O . GLY A 1 184 ? 12.217 20.098 -18.272 1.00 84.06 184 GLY A O 1
ATOM 1476 N N . ARG A 1 185 ? 11.048 21.647 -19.420 1.00 87.25 185 ARG A N 1
ATOM 1477 C CA . ARG A 1 185 ? 11.589 21.288 -20.745 1.00 87.25 185 ARG A CA 1
ATOM 1478 C C . ARG A 1 185 ? 13.126 21.243 -20.779 1.00 87.25 185 ARG A C 1
ATOM 1480 O O . ARG A 1 185 ? 13.639 20.247 -21.285 1.00 87.25 185 ARG A O 1
ATOM 1487 N N . PRO A 1 186 ? 13.881 22.235 -20.262 1.00 88.88 186 PRO A N 1
ATOM 1488 C CA . PRO A 1 186 ? 15.345 22.196 -20.302 1.00 88.88 186 PRO A CA 1
ATOM 1489 C C . PRO A 1 186 ? 15.954 20.937 -19.679 1.00 88.88 186 PRO A C 1
ATOM 1491 O O . PRO A 1 186 ? 16.874 20.361 -20.253 1.00 88.88 186 PRO A O 1
ATOM 1494 N N . GLY A 1 187 ? 15.414 20.476 -18.545 1.00 88.25 187 GLY A N 1
ATOM 1495 C CA . GLY A 1 187 ? 15.884 19.247 -17.902 1.00 88.25 187 GLY A CA 1
ATOM 1496 C C . GLY A 1 187 ? 15.629 18.010 -18.751 1.00 88.25 187 GLY A C 1
ATOM 1497 O O . GLY A 1 187 ? 16.522 17.187 -18.927 1.00 88.25 187 GLY A O 1
ATOM 1498 N N . VAL A 1 188 ? 14.426 17.903 -19.319 1.00 87.56 188 VAL A N 1
ATOM 1499 C CA . VAL A 1 188 ? 14.066 16.783 -20.199 1.00 87.56 188 VAL A CA 1
ATOM 1500 C C . VAL A 1 188 ? 14.937 16.771 -21.452 1.00 87.56 188 VAL A C 1
ATOM 1502 O O . VAL A 1 188 ? 15.469 15.728 -21.815 1.00 87.56 188 VAL A O 1
ATOM 1505 N N . MET A 1 189 ? 15.138 17.925 -22.090 1.00 87.00 189 MET A N 1
ATOM 1506 C CA . MET A 1 189 ? 15.972 18.014 -23.290 1.00 87.00 189 MET A CA 1
ATOM 1507 C C . MET A 1 189 ? 17.441 17.709 -22.993 1.00 87.00 189 MET A C 1
ATOM 1509 O O . MET A 1 189 ? 18.095 17.089 -23.823 1.00 87.00 189 MET A O 1
ATOM 1513 N N . ALA A 1 190 ? 17.959 18.093 -21.822 1.00 86.94 190 ALA A N 1
ATOM 1514 C CA . ALA A 1 190 ? 19.319 17.751 -21.408 1.00 86.94 190 ALA A CA 1
ATOM 1515 C C . ALA A 1 190 ? 19.499 16.235 -21.220 1.00 86.94 190 ALA A C 1
ATOM 1517 O O . ALA A 1 190 ? 20.487 15.674 -21.694 1.00 86.94 190 ALA A O 1
ATOM 1518 N N . GLU A 1 191 ? 18.522 15.571 -20.593 1.00 86.38 191 GLU A N 1
ATOM 1519 C CA . GLU A 1 191 ? 18.490 14.111 -20.490 1.00 86.38 191 GLU A CA 1
ATOM 1520 C C . GLU A 1 191 ? 18.488 13.481 -21.888 1.00 86.38 191 GLU A C 1
ATOM 1522 O O . GLU A 1 191 ? 19.408 12.741 -22.219 1.00 86.38 191 GLU A O 1
ATOM 1527 N N . LEU A 1 192 ? 17.549 13.850 -22.766 1.00 84.25 192 LEU A N 1
ATOM 1528 C CA . LEU A 1 192 ? 17.453 13.287 -24.121 1.00 84.25 192 LEU A CA 1
ATOM 1529 C C . LEU A 1 192 ? 18.701 13.550 -24.983 1.00 84.25 192 LEU A C 1
ATOM 1531 O O . LEU A 1 192 ? 19.152 12.659 -25.709 1.00 84.25 192 LEU A O 1
ATOM 1535 N N . ALA A 1 193 ? 19.301 14.738 -24.869 1.00 83.19 193 ALA A N 1
ATOM 1536 C CA . ALA A 1 193 ? 20.524 15.101 -25.580 1.00 83.19 193 ALA A CA 1
ATOM 1537 C C . ALA A 1 193 ? 21.723 14.253 -25.138 1.00 83.19 193 ALA A C 1
ATOM 1539 O O . ALA A 1 193 ? 22.537 13.873 -25.979 1.00 83.19 193 ALA A O 1
ATOM 1540 N N . SER A 1 194 ? 21.810 13.892 -23.853 1.00 77.81 194 SER A N 1
ATOM 1541 C CA . SER A 1 194 ? 22.875 13.011 -23.354 1.00 77.81 194 SER A CA 1
ATOM 1542 C C . SER A 1 194 ? 22.854 11.610 -23.988 1.00 77.81 194 SER A C 1
ATOM 1544 O O . SER A 1 194 ? 23.882 10.934 -24.015 1.00 77.81 194 SER A O 1
ATOM 1546 N N . PHE A 1 195 ? 21.721 11.216 -24.582 1.00 70.31 195 PHE A N 1
ATOM 1547 C CA . PHE A 1 195 ? 21.532 9.948 -25.295 1.00 70.31 195 PHE A CA 1
ATOM 1548 C C . PHE A 1 195 ? 21.395 10.110 -26.813 1.00 70.31 195 PHE A C 1
ATOM 1550 O O . PHE A 1 195 ? 21.133 9.131 -27.512 1.00 70.31 195 PHE A O 1
ATOM 1557 N N . ASN A 1 196 ? 21.566 11.332 -27.336 1.00 70.88 196 ASN A N 1
ATOM 1558 C CA . ASN A 1 196 ? 21.335 11.674 -28.742 1.00 70.88 196 ASN A CA 1
ATOM 1559 C C . ASN A 1 196 ? 19.965 11.172 -29.253 1.00 70.88 196 ASN A C 1
ATOM 1561 O O . ASN A 1 196 ? 19.848 10.670 -30.374 1.00 70.88 196 ASN A O 1
ATOM 1565 N N . PHE A 1 197 ? 18.947 11.247 -28.390 1.00 71.12 197 PHE A N 1
ATOM 1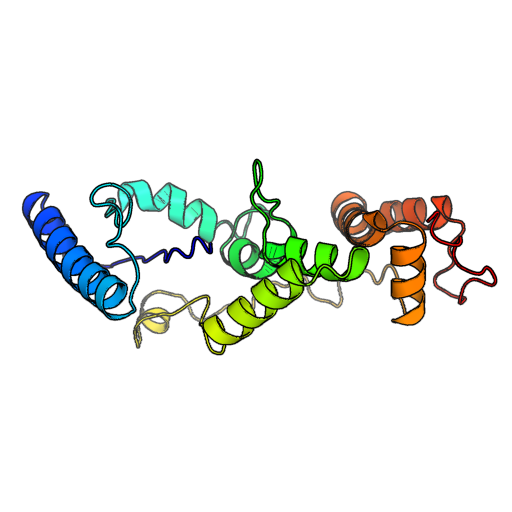566 C CA . PHE A 1 197 ? 17.604 10.761 -28.667 1.00 71.12 197 PHE A CA 1
ATOM 1567 C C . PHE A 1 197 ? 16.720 11.902 -29.169 1.00 71.12 197 PHE A C 1
ATOM 1569 O O . PHE A 1 197 ? 16.581 12.929 -28.505 1.00 71.12 197 PHE A O 1
ATOM 1576 N N . ASP A 1 198 ? 16.096 11.704 -30.328 1.00 66.56 198 ASP A N 1
ATOM 1577 C CA . ASP A 1 198 ? 15.163 12.656 -30.922 1.00 66.56 198 ASP A CA 1
ATOM 1578 C C . ASP A 1 198 ? 13.730 12.132 -30.784 1.00 66.56 198 ASP A C 1
ATOM 1580 O O . ASP A 1 198 ? 13.380 11.078 -31.302 1.00 66.56 198 ASP A O 1
ATOM 1584 N N . CYS A 1 199 ? 12.877 12.879 -30.088 1.00 60.31 199 CYS A N 1
ATOM 1585 C CA . CYS A 1 199 ? 11.460 12.556 -29.933 1.00 60.31 199 CYS A CA 1
ATOM 1586 C C . CYS A 1 199 ? 10.664 12.589 -31.254 1.00 60.31 199 CYS A C 1
ATOM 1588 O O . CYS A 1 199 ? 9.575 12.020 -31.300 1.00 60.31 199 CYS A O 1
ATOM 1590 N N . GLN A 1 200 ? 11.185 13.209 -32.321 1.00 57.59 200 GLN A N 1
ATOM 1591 C CA . GLN A 1 200 ? 10.523 13.273 -33.631 1.00 57.59 200 GLN A CA 1
ATOM 1592 C C . GLN A 1 200 ? 10.787 12.049 -34.516 1.00 57.59 200 GLN A C 1
ATOM 1594 O O . GLN A 1 200 ? 10.040 11.814 -35.464 1.00 57.59 200 GLN A O 1
ATOM 1599 N N . ASN A 1 201 ? 11.806 11.245 -34.203 1.00 52.94 201 ASN A N 1
ATOM 1600 C CA . ASN A 1 201 ? 12.215 10.103 -35.013 1.00 52.94 201 ASN A CA 1
ATOM 1601 C C . ASN A 1 201 ? 12.391 8.854 -34.137 1.00 52.94 201 ASN A C 1
ATOM 1603 O O . ASN A 1 201 ? 12.892 8.916 -33.017 1.00 52.94 201 ASN A O 1
ATOM 1607 N N . VAL A 1 202 ? 12.000 7.678 -34.632 1.00 47.94 202 VAL A N 1
ATOM 1608 C CA . VAL A 1 202 ? 12.448 6.424 -34.004 1.00 47.94 202 VAL A CA 1
ATOM 1609 C C . VAL A 1 202 ? 13.968 6.343 -34.213 1.00 47.94 202 VAL A C 1
ATOM 1611 O O . VAL A 1 202 ? 14.412 6.547 -35.347 1.00 47.94 202 VAL A O 1
ATOM 1614 N N . PRO A 1 203 ? 14.791 6.089 -33.178 1.00 47.44 203 PRO A N 1
ATOM 1615 C CA . PRO A 1 203 ? 16.237 6.041 -33.350 1.00 47.44 203 PRO A CA 1
ATOM 1616 C C . PRO A 1 203 ? 16.623 5.016 -34.418 1.00 47.44 203 PRO A C 1
ATOM 1618 O O . PRO A 1 203 ? 16.210 3.862 -34.361 1.00 47.44 203 PRO A O 1
ATOM 1621 N N . ALA A 1 204 ? 17.480 5.413 -35.360 1.00 46.31 204 ALA A N 1
ATOM 1622 C CA . ALA A 1 204 ? 18.043 4.518 -36.374 1.00 46.31 204 ALA A CA 1
ATOM 1623 C C . ALA A 1 204 ? 19.063 3.505 -35.804 1.00 46.31 204 ALA A C 1
ATOM 1625 O O . ALA A 1 204 ? 19.688 2.761 -36.559 1.00 46.31 204 ALA A O 1
ATOM 1626 N N . ARG A 1 205 ? 19.285 3.495 -34.482 1.00 51.16 205 ARG A N 1
ATOM 1627 C CA . ARG A 1 205 ? 20.235 2.604 -33.808 1.00 51.16 205 ARG A CA 1
ATOM 1628 C C . ARG A 1 205 ? 19.490 1.532 -33.034 1.00 51.16 205 ARG A C 1
ATOM 1630 O O . ARG A 1 205 ? 18.590 1.838 -32.263 1.00 51.16 205 ARG A O 1
ATOM 1637 N N . SER A 1 206 ? 19.922 0.289 -33.205 1.00 49.41 206 SER A N 1
ATOM 1638 C CA . SER A 1 206 ? 19.521 -0.817 -32.341 1.00 49.41 206 SER A CA 1
ATOM 1639 C C . SER A 1 206 ? 19.966 -0.544 -30.895 1.00 49.41 206 SER A C 1
ATOM 1641 O O . SER A 1 206 ? 21.056 0.010 -30.707 1.00 49.41 206 SER A O 1
ATOM 1643 N N . PRO A 1 207 ? 19.168 -0.925 -29.879 1.00 46.81 207 PRO A N 1
ATOM 1644 C CA . PRO A 1 207 ? 19.606 -0.863 -28.490 1.00 46.81 207 PRO A CA 1
ATOM 1645 C C . PRO A 1 207 ? 20.910 -1.662 -28.322 1.00 46.81 207 PRO A C 1
ATOM 1647 O O . PRO A 1 207 ? 21.091 -2.672 -29.016 1.00 46.81 207 PRO A O 1
ATOM 1650 N N . PRO A 1 208 ? 21.835 -1.234 -27.443 1.00 50.06 208 PRO A N 1
ATOM 1651 C CA . PRO A 1 208 ? 23.011 -2.034 -27.129 1.00 50.06 208 PRO A CA 1
ATOM 1652 C C . PRO A 1 208 ? 22.551 -3.417 -26.652 1.00 50.06 208 PRO A C 1
ATOM 1654 O O . PRO A 1 208 ? 21.651 -3.524 -25.821 1.00 50.06 208 PRO A O 1
ATOM 1657 N N . GLN A 1 209 ? 23.133 -4.482 -27.213 1.00 45.81 209 GLN A N 1
ATOM 1658 C CA . GLN A 1 209 ? 22.875 -5.834 -26.722 1.00 45.81 209 GLN A CA 1
ATOM 1659 C C . GLN A 1 209 ? 23.235 -5.875 -25.238 1.00 45.81 209 GLN A C 1
ATOM 1661 O O . GLN A 1 209 ? 24.349 -5.501 -24.866 1.00 45.81 209 GLN A O 1
ATOM 1666 N N . ALA A 1 210 ? 22.283 -6.302 -24.406 1.00 38.62 210 ALA A N 1
ATOM 1667 C CA . ALA A 1 210 ? 22.527 -6.535 -22.993 1.00 38.62 210 ALA A CA 1
ATOM 1668 C C . ALA A 1 210 ? 23.747 -7.458 -22.861 1.00 38.62 210 ALA A C 1
ATOM 1670 O O . ALA A 1 210 ? 23.762 -8.552 -23.431 1.00 38.62 210 ALA A O 1
ATOM 1671 N N . ALA A 1 211 ? 24.785 -6.988 -22.166 1.00 40.56 211 ALA A N 1
ATOM 1672 C CA . ALA A 1 211 ? 25.896 -7.844 -21.788 1.00 40.56 211 ALA A CA 1
ATOM 1673 C C . ALA A 1 211 ? 25.329 -8.973 -20.915 1.00 40.56 211 ALA A C 1
ATOM 1675 O O . ALA A 1 211 ? 24.645 -8.693 -19.928 1.00 40.56 211 ALA A O 1
ATOM 1676 N N . ALA A 1 212 ? 25.544 -10.211 -21.364 1.00 35.47 212 ALA A N 1
ATOM 1677 C CA . ALA A 1 212 ? 25.096 -11.436 -20.709 1.00 35.47 212 ALA A CA 1
ATOM 1678 C C . ALA A 1 212 ? 25.642 -11.578 -19.282 1.00 35.47 212 ALA A C 1
ATOM 1680 O O . ALA A 1 212 ? 26.792 -11.139 -19.044 1.00 35.47 212 ALA A O 1
#

Foldseek 3Di:
DDDDDDDDDDDDPDDDDPVRVVVVLCVVLVVVQVVCVVVVHHGADSVPRDDDDDCVVCVVVCCQAVPPPPPQGHVCCVVVVLVVDADPDPDGGLVRLVVCCVVPVDVVSVVVNVVCCVVCPVPDSDDDDPCPCVVPPDDDPDPPPPPVVPDDDQADADPLRVVLVCLQPVCCVPQLVVLCVPPNNVSNVVVCVVVVHDRVDDDPDDRPPPDD